Protein AF-A0A8H6X6T4-F1 (afdb_monomer)

Solvent-accessible surface area (backbone atoms only — not comparable to full-atom values): 20288 Å² total; per-residue (Å²): 127,84,78,52,72,68,55,52,51,52,53,53,50,51,52,53,55,35,43,75,74,72,55,65,80,82,65,86,74,56,73,63,61,59,53,53,57,50,54,60,69,74,41,84,70,70,79,71,62,51,79,76,80,54,87,68,77,80,70,78,67,43,63,67,49,75,65,43,48,74,73,40,56,38,28,39,51,101,89,43,68,48,50,25,43,29,81,38,60,49,75,60,64,50,45,76,69,71,47,8,91,41,84,83,32,22,22,36,38,40,34,36,50,51,62,92,69,73,73,65,67,71,79,44,39,48,50,28,68,39,72,71,79,52,67,49,75,78,38,62,50,37,66,78,38,48,27,83,85,71,44,68,33,52,15,41,35,42,37,32,36,35,66,26,45,16,35,26,69,58,38,54,89,73,78,72,78,80,77,79,86,77,57,76,70,55,55,54,52,51,49,25,49,50,51,31,51,52,52,50,51,48,43,72,75,48,64,54,86,50,97,78,64,87,55,56,64,41,80,45,66,49,100,84,70,48,50,29,40,30,30,68,75,49,48,98,85,45,79,89,46,61,70,46,68,89,47,88,74,40,46,59,72,54,48,45,18,63,67,70,65,35,61,68,53,39,49,54,53,37,50,54,33,30,76,74,70,36,61,37,70,37,74,39,77,58,65,44,28,60,79,47,92,63,58,55,38,94,57,57,27,61,55,96,88,37,84,41,60,25,47,41,43,66,59,87,73,82,25,69,16,34,39,41,37,39,40,41,77,51,31,84,49,24,41,48,35,41,37,38,21,27,15,31,65,58,78,74,68,78,76,87,120

Organism: NCBI:txid230812

Mean predicted aligned error: 10.62 Å

Foldseek 3Di:
DDDDPVRVVVVVVVQVVCVVVVNHCPPPPDVVVVVVVVVCVPDPNPPPAPPPPDQDDWDDWAFDDPVCVVVVVQPQDPVAGAGTETEEEEPHQDADDDFAPAFNHKYKYKYFYDPVDDDASVVRYQQQWAPWPDKDFQGFRGNRWAFPVRHTFTWIKIKTFRQFKWFFPLADPDDDPDDDDDDPVVVLVQVQAVVLVVVLVCCVVCVCVDPPDPFAWAWDADPVRFIKIWGPPDDPPDPVTDIGRPCPSHPSQCSNCSSVVVLVSVCVSQVVQVVVQDAQDHRDPDMGHPPPPDQWAPGWHQDPNDTDTTGTHTDPDTQRKMKMKIGGPDCVRTSIIMIMIYRDRDPPPPPPD

Nearest PDB structures (foldseek):
  6j8y-assembly1_A  TM=2.110E-01  e=1.200E+00  Homo sapiens
  8gnn-assembly1_A  TM=2.139E-01  e=1.601E+00  Homo sapiens
  7tpt-assembly1_D  TM=1.699E-01  e=9.021E+00  Bos taurus
  7asa-assembly1_0  TM=1.239E-01  e=9.556E+00  Bacillus subtilis subsp. subtilis str. 168

Structure (mmCIF, N/CA/C/O backbone):
data_AF-A0A8H6X6T4-F1
#
_entry.id   AF-A0A8H6X6T4-F1
#
loop_
_atom_site.group_PDB
_atom_site.id
_atom_site.type_symbol
_atom_site.label_atom_id
_atom_site.label_alt_id
_atom_site.label_comp_id
_atom_site.label_asym_id
_atom_site.label_entity_id
_atom_site.label_seq_id
_atom_site.pdbx_PDB_ins_code
_atom_site.Cartn_x
_atom_site.Cartn_y
_atom_site.Cartn_z
_atom_site.occupancy
_atom_site.B_iso_or_equiv
_atom_site.auth_seq_id
_atom_site.auth_comp_id
_atom_site.auth_asym_id
_atom_site.auth_atom_id
_atom_site.pdbx_PDB_model_num
ATOM 1 N N . MET A 1 1 ? -19.800 -15.729 -29.602 1.00 61.25 1 MET A N 1
ATOM 2 C CA . MET A 1 1 ? -20.152 -17.180 -29.751 1.00 61.25 1 MET A CA 1
ATOM 3 C C . MET A 1 1 ? -21.512 -17.466 -29.098 1.00 61.25 1 MET A C 1
ATOM 5 O O . MET A 1 1 ? -21.823 -16.762 -28.146 1.00 61.25 1 MET A O 1
ATOM 9 N N . PRO A 1 2 ? -22.338 -18.441 -29.544 1.00 85.25 2 PRO A N 1
ATOM 10 C CA . PRO A 1 2 ? -23.573 -18.788 -28.825 1.00 85.25 2 PRO A CA 1
ATOM 11 C C . PRO A 1 2 ? -23.255 -19.387 -27.444 1.00 85.25 2 PRO A C 1
ATOM 13 O O . PRO A 1 2 ? -22.285 -20.135 -27.309 1.00 85.25 2 PRO A O 1
ATOM 16 N N . LEU A 1 3 ? -24.055 -19.045 -26.426 1.00 86.38 3 LEU A N 1
ATOM 17 C CA . LEU A 1 3 ? -23.935 -19.633 -25.086 1.00 86.38 3 LEU A CA 1
ATOM 18 C C . LEU A 1 3 ? -24.136 -21.149 -25.163 1.00 86.38 3 LEU A C 1
ATOM 20 O O . LEU A 1 3 ? -24.997 -21.628 -25.898 1.00 86.38 3 LEU A O 1
ATOM 24 N N . SER A 1 4 ? -23.367 -21.895 -24.372 1.00 91.75 4 SER A N 1
ATOM 25 C CA . SER A 1 4 ? -23.625 -23.324 -24.174 1.00 91.75 4 SER A CA 1
ATOM 26 C C . SER A 1 4 ? -24.918 -23.545 -23.382 1.00 91.75 4 SER A C 1
ATOM 28 O O . SER A 1 4 ? -25.327 -22.689 -22.592 1.00 91.75 4 SER A O 1
ATOM 30 N N . ASP A 1 5 ? -25.526 -24.724 -23.524 1.00 91.88 5 ASP A N 1
ATOM 31 C CA . ASP A 1 5 ? -26.761 -25.083 -22.810 1.00 91.88 5 ASP A CA 1
ATOM 32 C C . ASP A 1 5 ? -26.621 -24.946 -21.284 1.00 91.88 5 ASP A C 1
ATOM 34 O O . ASP A 1 5 ? -27.539 -24.493 -20.599 1.00 91.88 5 ASP A O 1
ATOM 38 N N . ALA A 1 6 ? -25.435 -25.255 -20.748 1.00 87.75 6 ALA A N 1
ATOM 39 C CA . ALA A 1 6 ? -25.130 -25.101 -19.328 1.00 87.75 6 ALA A CA 1
ATOM 40 C C . ALA A 1 6 ? -25.148 -23.628 -18.883 1.00 87.75 6 ALA A C 1
ATOM 42 O O . ALA A 1 6 ? -25.693 -23.302 -17.828 1.00 87.75 6 ALA A O 1
ATOM 43 N N . GLN A 1 7 ? -24.596 -22.726 -19.699 1.00 84.50 7 GLN A N 1
ATOM 44 C CA . GLN A 1 7 ? -24.596 -21.290 -19.413 1.00 84.50 7 GLN A CA 1
ATOM 45 C C . GLN A 1 7 ? -26.008 -20.706 -19.503 1.00 84.50 7 GLN A C 1
ATOM 47 O O . GLN A 1 7 ? -26.400 -19.919 -18.643 1.00 84.50 7 GLN A O 1
ATOM 52 N N . LEU A 1 8 ? -26.799 -21.129 -20.493 1.00 90.00 8 LEU A N 1
ATOM 53 C CA . LEU A 1 8 ? -28.185 -20.689 -20.631 1.00 90.00 8 LEU A CA 1
ATOM 54 C C . LEU A 1 8 ? -29.041 -21.146 -19.439 1.00 90.00 8 LEU A C 1
ATOM 56 O O . LEU A 1 8 ? -29.800 -20.351 -18.882 1.00 90.00 8 LEU A O 1
ATOM 60 N N . SER A 1 9 ? -28.867 -22.394 -18.996 1.00 90.88 9 SER A N 1
ATOM 61 C CA . SER A 1 9 ? -29.563 -22.925 -17.821 1.00 90.88 9 SER A CA 1
ATOM 62 C C . SER A 1 9 ? -29.194 -22.172 -16.537 1.00 90.88 9 SER A C 1
ATOM 64 O O . SER A 1 9 ? -30.075 -21.889 -15.726 1.00 90.88 9 SER A O 1
ATOM 66 N N . ALA A 1 10 ? -27.921 -21.801 -16.358 1.00 87.06 10 ALA A N 1
ATOM 67 C CA . ALA A 1 10 ? -27.473 -21.029 -15.198 1.00 87.06 10 ALA A CA 1
ATOM 68 C C . ALA A 1 10 ? -28.078 -19.614 -15.168 1.00 87.06 10 ALA A C 1
ATOM 70 O O . ALA A 1 10 ? -28.513 -19.145 -14.116 1.00 87.06 10 ALA A O 1
ATOM 71 N N . VAL A 1 11 ? -28.166 -18.949 -16.325 1.00 85.88 11 VAL A N 1
ATOM 72 C CA . VAL A 1 11 ? -28.783 -17.617 -16.442 1.00 85.88 11 VAL A CA 1
ATOM 73 C C . VAL A 1 11 ? -30.278 -17.664 -16.119 1.00 85.88 11 VAL A C 1
ATOM 75 O O . VAL A 1 11 ? -30.787 -16.785 -15.421 1.00 85.88 11 VAL A O 1
ATOM 78 N N . LEU A 1 12 ? -30.991 -18.687 -16.595 1.00 90.06 12 LEU A N 1
ATOM 79 C CA . LEU A 1 12 ? -32.415 -18.862 -16.295 1.00 90.06 12 LEU A CA 1
ATOM 80 C C . LEU A 1 12 ? -32.657 -19.135 -14.806 1.00 90.06 12 LEU A C 1
ATOM 82 O O . LEU A 1 12 ? -33.580 -18.564 -14.223 1.00 90.06 12 LEU A O 1
ATOM 86 N N . GLU A 1 13 ? -31.804 -19.940 -14.173 1.00 93.31 13 GLU A N 1
ATOM 87 C CA . GLU A 1 13 ? -31.907 -20.224 -12.741 1.00 93.31 13 GLU A CA 1
ATOM 88 C C . GLU A 1 13 ? -31.617 -18.982 -11.887 1.00 93.31 13 GLU A C 1
ATOM 90 O O . GLU A 1 13 ? -32.362 -18.685 -10.953 1.00 93.31 13 GLU A O 1
ATOM 95 N N . ALA A 1 14 ? -30.611 -18.183 -12.254 1.00 88.50 14 ALA A N 1
ATOM 96 C CA . ALA A 1 14 ? -30.336 -16.910 -11.592 1.00 88.50 14 ALA A CA 1
ATOM 97 C C . ALA A 1 14 ? -31.532 -15.943 -11.690 1.00 88.50 14 ALA A C 1
ATOM 99 O O . ALA A 1 14 ? -31.929 -15.349 -10.685 1.00 88.50 14 ALA A O 1
ATOM 100 N N . LYS A 1 15 ? -32.170 -15.839 -12.868 1.00 87.44 15 LYS A N 1
ATOM 101 C CA . LYS A 1 15 ? -33.401 -15.045 -13.047 1.00 87.44 15 LYS A CA 1
ATOM 102 C C . LYS A 1 15 ? -34.535 -15.534 -12.145 1.00 87.44 15 LYS A C 1
ATOM 104 O O . LYS A 1 15 ? -35.233 -14.718 -11.547 1.00 87.44 15 LYS A O 1
ATOM 109 N N . ARG A 1 16 ? -34.701 -16.854 -12.012 1.00 92.50 16 ARG A N 1
ATOM 110 C CA . ARG A 1 16 ? -35.713 -17.465 -11.139 1.00 92.50 16 ARG A CA 1
ATOM 111 C C . ARG A 1 16 ? -35.473 -17.123 -9.666 1.00 92.50 16 ARG A C 1
ATOM 113 O O . ARG A 1 16 ? -36.416 -16.768 -8.964 1.00 92.50 16 ARG A O 1
ATOM 120 N N . ILE A 1 17 ? -34.224 -17.198 -9.201 1.00 90.12 17 ILE A N 1
ATOM 121 C CA . ILE A 1 17 ? -33.849 -16.859 -7.819 1.00 90.12 17 ILE A CA 1
ATOM 122 C C . ILE A 1 17 ? -34.133 -15.381 -7.527 1.00 90.12 17 ILE A C 1
ATOM 124 O O . ILE A 1 17 ? -34.731 -15.071 -6.498 1.00 90.12 17 ILE A O 1
ATOM 128 N N . LEU A 1 18 ? -33.771 -14.482 -8.447 1.00 85.19 18 LEU A N 1
ATOM 129 C CA . LEU A 1 18 ? -34.009 -13.042 -8.305 1.00 85.19 18 LEU A CA 1
ATOM 130 C C . LEU A 1 18 ? -35.505 -12.696 -8.281 1.00 85.19 18 LEU A C 1
ATOM 132 O O . LEU A 1 18 ? -35.945 -11.912 -7.440 1.00 85.19 18 LEU A O 1
ATOM 136 N N . ALA A 1 19 ? -36.308 -13.343 -9.127 1.00 85.38 19 ALA A N 1
ATOM 137 C CA . ALA A 1 19 ? -37.759 -13.181 -9.103 1.00 85.38 19 ALA A CA 1
ATOM 138 C C . ALA A 1 19 ? -38.366 -13.610 -7.754 1.00 85.38 19 ALA A C 1
ATOM 140 O O . ALA A 1 19 ? -39.226 -12.918 -7.212 1.00 85.38 19 ALA A O 1
ATOM 141 N N . ASN A 1 20 ? -37.874 -14.705 -7.167 1.00 85.75 20 ASN A N 1
ATOM 142 C CA . ASN A 1 20 ? -38.370 -15.215 -5.885 1.00 85.75 20 ASN A CA 1
ATOM 143 C C . ASN A 1 20 ? -38.069 -14.294 -4.692 1.00 85.75 20 ASN A C 1
ATOM 145 O O . ASN A 1 20 ? -38.773 -14.363 -3.687 1.00 85.75 20 ASN A O 1
ATOM 149 N N . VAL A 1 21 ? -37.053 -13.430 -4.786 1.00 88.50 21 VAL A N 1
ATOM 150 C CA . VAL A 1 21 ? -36.732 -12.432 -3.747 1.00 88.50 21 VAL A CA 1
ATOM 151 C C . VAL A 1 21 ? -37.361 -11.060 -4.022 1.00 88.50 21 VAL A C 1
ATOM 153 O O . VAL A 1 21 ? -37.008 -10.078 -3.375 1.00 88.50 21 VAL A O 1
ATOM 156 N N . GLY A 1 22 ? -38.301 -10.978 -4.971 1.00 83.12 22 GLY A N 1
ATOM 157 C CA . GLY A 1 22 ? -39.003 -9.737 -5.314 1.00 83.12 22 GLY A CA 1
ATOM 158 C C . GLY A 1 22 ? -38.169 -8.749 -6.133 1.00 83.12 22 GLY A C 1
ATOM 159 O O . GLY A 1 22 ? -38.542 -7.586 -6.253 1.00 83.12 22 GLY A O 1
ATOM 160 N N . LEU A 1 23 ? -37.051 -9.200 -6.710 1.00 72.56 23 LEU A N 1
ATOM 161 C CA . LEU A 1 23 ? -36.205 -8.421 -7.615 1.00 72.56 23 LEU A CA 1
ATOM 162 C C . LEU A 1 23 ? -36.558 -8.766 -9.067 1.00 72.56 23 LEU A C 1
ATOM 164 O O . LEU A 1 23 ? -35.737 -9.292 -9.818 1.00 72.56 23 LEU A O 1
ATOM 168 N N . THR A 1 24 ? -37.803 -8.517 -9.475 1.00 71.25 24 THR A N 1
ATOM 169 C CA . THR A 1 24 ? -38.196 -8.650 -10.881 1.00 71.25 24 THR A CA 1
ATOM 170 C C . THR A 1 24 ? -37.784 -7.394 -11.644 1.00 71.25 24 THR A C 1
ATOM 172 O O . THR A 1 24 ? -38.327 -6.311 -11.438 1.00 71.25 24 THR A O 1
ATOM 175 N N . THR A 1 25 ? -36.817 -7.527 -12.553 1.00 58.34 25 THR A N 1
ATOM 176 C CA . THR A 1 25 ? -36.480 -6.490 -13.536 1.00 58.34 25 THR A CA 1
ATOM 177 C C . THR A 1 25 ? -37.576 -6.440 -14.605 1.00 58.34 25 THR A C 1
ATOM 179 O O . THR A 1 25 ? -37.417 -6.999 -15.685 1.00 58.34 25 THR A O 1
ATOM 182 N N . GLU A 1 26 ? -38.708 -5.801 -14.308 1.00 56.50 26 GLU A N 1
ATOM 183 C CA . GLU A 1 26 ? -39.711 -5.431 -15.327 1.00 56.50 26 GLU A CA 1
ATOM 184 C C . GLU A 1 26 ? -39.315 -4.170 -16.114 1.00 56.50 26 GLU A C 1
ATOM 186 O O . GLU A 1 26 ? -40.098 -3.611 -16.880 1.00 56.50 26 GLU A O 1
ATOM 191 N N . THR A 1 27 ? -38.078 -3.701 -15.969 1.00 54.25 27 THR A N 1
ATOM 192 C CA . THR A 1 27 ? -37.539 -2.712 -16.894 1.00 54.25 27 THR A CA 1
ATOM 193 C C . THR A 1 27 ? -37.378 -3.385 -18.251 1.00 54.25 27 THR A C 1
ATOM 195 O O . THR A 1 27 ? -36.589 -4.319 -18.374 1.00 54.25 27 THR A O 1
ATOM 198 N N . ASN A 1 28 ? -38.134 -2.921 -19.249 1.00 52.72 28 ASN A N 1
ATOM 199 C CA . ASN A 1 28 ? -37.850 -3.107 -20.673 1.00 52.72 28 ASN A CA 1
ATOM 200 C C . ASN A 1 28 ? -36.392 -2.691 -20.918 1.00 52.72 28 ASN A C 1
ATOM 202 O O . ASN A 1 28 ? -36.105 -1.519 -21.155 1.00 52.72 28 ASN A O 1
ATOM 206 N N . VAL A 1 29 ? -35.466 -3.633 -20.757 1.00 52.91 29 VAL A N 1
ATOM 207 C CA . VAL A 1 29 ? -34.070 -3.441 -21.120 1.00 52.91 29 VAL A CA 1
ATOM 208 C C . VAL A 1 29 ? -34.061 -3.510 -22.637 1.00 52.91 29 VAL A C 1
ATOM 210 O O . VAL A 1 29 ? -34.296 -4.570 -23.215 1.00 52.91 29 VAL A O 1
ATOM 213 N N . ASP A 1 30 ? -33.918 -2.344 -23.259 1.00 57.75 30 ASP A N 1
ATOM 214 C CA . ASP A 1 30 ? -33.842 -2.188 -24.705 1.00 57.75 30 ASP A CA 1
ATOM 215 C C . ASP A 1 30 ? -32.722 -3.106 -25.230 1.00 57.75 30 ASP A C 1
ATOM 217 O O . ASP A 1 30 ? -31.646 -3.185 -24.631 1.00 57.75 30 ASP A O 1
ATOM 221 N N . ASP A 1 31 ? -32.957 -3.813 -26.339 1.00 56.28 31 ASP A N 1
ATOM 222 C CA . ASP A 1 31 ? -32.077 -4.864 -26.900 1.00 56.28 31 ASP A CA 1
ATOM 223 C C . ASP A 1 31 ? -30.620 -4.390 -27.142 1.00 56.28 31 ASP A C 1
ATOM 225 O O . ASP A 1 31 ? -29.699 -5.183 -27.360 1.00 56.28 31 ASP A O 1
ATOM 229 N N . ARG A 1 32 ? -30.390 -3.072 -27.085 1.00 57.41 32 ARG A N 1
ATOM 230 C CA . ARG A 1 32 ? -29.076 -2.424 -27.169 1.00 57.41 32 ARG A CA 1
ATOM 231 C C . ARG A 1 32 ? -28.161 -2.754 -25.991 1.00 57.41 32 ARG A C 1
ATOM 233 O O . ARG A 1 32 ? -26.977 -2.987 -26.228 1.00 57.41 32 ARG A O 1
ATOM 240 N N . ASP A 1 33 ? -28.683 -2.852 -24.770 1.00 58.19 33 ASP A N 1
ATOM 241 C CA . ASP A 1 33 ? -27.852 -3.110 -23.583 1.00 58.19 33 ASP A CA 1
ATOM 242 C C . ASP A 1 33 ? -27.299 -4.547 -23.599 1.00 58.19 33 ASP A C 1
ATOM 244 O O . ASP A 1 33 ? -26.164 -4.808 -23.195 1.00 58.19 33 ASP A O 1
ATOM 248 N N . PHE A 1 34 ? -28.057 -5.490 -24.172 1.00 56.06 34 PHE A N 1
ATOM 249 C CA . PHE A 1 34 ? -27.601 -6.868 -24.373 1.00 56.06 34 PHE A CA 1
ATOM 250 C C . PHE A 1 34 ? -26.503 -6.973 -25.445 1.00 56.06 34 PHE A C 1
ATOM 252 O O . PHE A 1 34 ? -25.567 -7.770 -25.305 1.00 56.06 34 PHE A O 1
ATOM 259 N N . GLN A 1 35 ? -26.563 -6.150 -26.499 1.00 53.28 35 GLN A N 1
ATOM 260 C CA . GLN A 1 35 ? -25.496 -6.079 -27.506 1.00 53.28 35 GLN A CA 1
ATOM 261 C C . GLN A 1 35 ? -24.204 -5.468 -26.947 1.00 53.28 35 GLN A C 1
ATOM 263 O O . GLN A 1 35 ? -23.115 -5.870 -27.362 1.00 53.28 35 GLN A O 1
ATOM 268 N N . GLU A 1 36 ? -24.297 -4.549 -25.986 1.00 53.75 36 GLU A N 1
ATOM 269 C CA . GLU A 1 36 ? -23.134 -3.947 -25.331 1.00 53.75 36 GLU A CA 1
ATOM 270 C C . GLU A 1 36 ? -22.428 -4.945 -24.398 1.00 53.75 36 GLU A C 1
ATOM 272 O O . GLU A 1 36 ? -21.209 -5.103 -24.477 1.00 53.75 36 GLU A O 1
ATOM 277 N N . ILE A 1 37 ? -23.188 -5.747 -23.644 1.00 52.78 37 ILE A N 1
ATOM 278 C CA . ILE A 1 37 ? -22.655 -6.865 -22.842 1.00 52.78 37 ILE A CA 1
ATOM 279 C C . ILE A 1 37 ? -22.002 -7.935 -23.733 1.00 52.78 37 ILE A C 1
ATOM 281 O O . ILE A 1 37 ? -20.938 -8.463 -23.409 1.00 52.78 37 ILE A O 1
ATOM 285 N N . THR A 1 38 ? -22.590 -8.231 -24.895 1.00 48.06 38 THR A N 1
ATOM 286 C CA . THR A 1 38 ? -22.037 -9.232 -25.826 1.00 48.06 38 THR A CA 1
ATOM 287 C C . THR A 1 38 ? -20.745 -8.740 -26.496 1.00 48.06 38 THR A C 1
ATOM 289 O O . THR A 1 38 ? -19.811 -9.520 -26.685 1.00 48.06 38 THR A O 1
ATOM 292 N N . ARG A 1 39 ? -20.624 -7.432 -26.777 1.00 51.56 39 ARG A N 1
ATOM 293 C CA . ARG A 1 39 ? -19.374 -6.817 -27.270 1.00 51.56 39 ARG A CA 1
ATOM 294 C C . ARG A 1 39 ? -18.233 -6.862 -26.252 1.00 51.56 39 ARG A C 1
ATOM 296 O O . ARG A 1 39 ? -17.080 -6.957 -26.661 1.00 51.56 39 ARG A O 1
ATOM 303 N N . VAL A 1 40 ? -18.542 -6.824 -24.957 1.00 50.78 40 VAL A N 1
ATOM 304 C CA . VAL A 1 40 ? -17.551 -6.966 -23.874 1.00 50.78 40 VAL A CA 1
ATOM 305 C C . VAL A 1 40 ? -17.017 -8.403 -23.772 1.00 50.78 40 VAL A C 1
ATOM 307 O O . VAL A 1 40 ? -15.878 -8.595 -23.355 1.00 50.78 40 VAL A O 1
ATOM 310 N N . LEU A 1 41 ? -17.799 -9.406 -24.186 1.00 47.62 41 LEU A N 1
ATOM 311 C CA . LEU A 1 41 ? -17.441 -10.826 -24.071 1.00 47.62 41 LEU A CA 1
ATOM 312 C C . LEU A 1 41 ? -16.686 -11.398 -25.288 1.00 47.62 41 LEU A C 1
ATOM 314 O O . LEU A 1 41 ? -15.892 -12.317 -25.110 1.00 47.62 41 LEU A O 1
ATOM 318 N N . ASP A 1 42 ? -16.902 -10.873 -26.501 1.00 41.31 42 ASP A N 1
ATOM 319 C CA . ASP A 1 42 ? -16.285 -11.394 -27.743 1.00 41.31 42 ASP A CA 1
ATOM 320 C C . ASP A 1 42 ? -15.025 -10.606 -28.203 1.00 41.31 42 ASP A C 1
ATOM 322 O O . ASP A 1 42 ? -14.368 -10.994 -29.170 1.00 41.31 42 ASP A O 1
ATOM 326 N N . GLY A 1 43 ? -14.649 -9.514 -27.525 1.00 38.41 43 GLY A N 1
ATOM 327 C CA . GLY A 1 43 ? -13.415 -8.759 -27.787 1.00 38.41 43 GLY A CA 1
ATOM 328 C C . GLY A 1 43 ? -12.341 -9.048 -26.739 1.00 38.41 43 GLY A C 1
ATOM 329 O O . GLY A 1 43 ? -12.663 -9.171 -25.562 1.00 38.41 43 GLY A O 1
ATOM 330 N N . ALA A 1 44 ? -11.065 -9.134 -27.145 1.00 43.19 44 ALA A N 1
ATOM 331 C CA . ALA A 1 44 ? -9.930 -9.148 -26.218 1.00 43.19 44 ALA A CA 1
ATOM 332 C C . ALA A 1 44 ? -10.151 -8.058 -25.165 1.00 43.19 44 ALA A C 1
ATOM 334 O O . ALA A 1 44 ? -10.177 -6.886 -25.541 1.00 43.19 44 ALA A O 1
ATOM 335 N N . LEU A 1 45 ? -10.396 -8.470 -23.910 1.00 38.75 45 LEU A N 1
ATOM 336 C CA . LEU A 1 45 ? -10.803 -7.596 -22.810 1.00 38.75 45 LEU A CA 1
ATOM 337 C C . LEU A 1 45 ? -10.003 -6.294 -22.904 1.00 38.75 45 LEU A C 1
ATOM 339 O O . LEU A 1 45 ? -8.787 -6.331 -22.673 1.00 38.75 45 LEU A O 1
ATOM 343 N N . PRO A 1 46 ? -10.617 -5.158 -23.297 1.00 46.59 46 PRO A N 1
ATOM 344 C CA . PRO A 1 46 ? -9.927 -3.890 -23.190 1.00 46.59 46 PRO A CA 1
ATOM 345 C C . PRO A 1 46 ? -9.541 -3.795 -21.724 1.00 46.59 46 PRO A C 1
ATOM 347 O O . PRO A 1 46 ? -10.405 -3.965 -20.865 1.00 46.59 46 PRO A O 1
ATOM 350 N N . SER A 1 47 ? -8.242 -3.638 -21.455 1.00 50.53 47 SER A N 1
ATOM 351 C CA . SER A 1 47 ? -7.708 -3.490 -20.104 1.00 50.53 47 SER A CA 1
ATOM 352 C C . SER A 1 47 ? -8.645 -2.560 -19.346 1.00 50.53 47 SER A C 1
ATOM 354 O O . SER A 1 47 ? -8.710 -1.374 -19.692 1.00 50.53 47 SER A O 1
ATOM 356 N N . LEU A 1 48 ? -9.442 -3.112 -18.422 1.00 49.44 48 LEU A N 1
ATOM 357 C CA . LEU A 1 48 ? -10.432 -2.326 -17.700 1.00 49.44 48 LEU A CA 1
ATOM 358 C C . LEU A 1 48 ? -9.662 -1.155 -17.091 1.00 49.44 48 LEU A C 1
ATOM 360 O O . LEU A 1 48 ? -8.607 -1.386 -16.489 1.00 49.44 48 LEU A O 1
ATOM 364 N N . PRO A 1 49 ? -10.097 0.096 -17.318 1.00 51.88 49 PRO A N 1
ATOM 365 C CA . PRO A 1 49 ? -9.392 1.231 -16.760 1.00 51.88 49 PRO A CA 1
ATOM 366 C C . PRO A 1 49 ? -9.274 1.005 -15.253 1.00 51.88 49 PRO A C 1
ATOM 368 O O . PRO A 1 49 ? -10.265 0.692 -14.591 1.00 51.88 49 PRO A O 1
ATOM 371 N N . ALA A 1 50 ? -8.070 1.184 -14.705 1.00 54.56 50 ALA A N 1
ATOM 372 C CA . ALA A 1 50 ? -7.775 1.022 -13.276 1.00 54.56 50 ALA A CA 1
ATOM 373 C C . ALA A 1 50 ? -8.620 1.946 -12.359 1.00 54.56 50 ALA A C 1
ATOM 375 O O . ALA A 1 50 ? -8.493 1.916 -11.142 1.00 54.56 50 ALA A O 1
ATOM 376 N N . ALA A 1 51 ? -9.518 2.753 -12.932 1.00 51.84 51 ALA A N 1
ATOM 377 C CA . ALA A 1 51 ? -10.427 3.672 -12.265 1.00 51.84 51 ALA A CA 1
ATOM 378 C C . ALA A 1 51 ? -11.623 3.005 -11.550 1.00 51.84 51 ALA A C 1
ATOM 380 O O . ALA A 1 51 ? -12.435 3.717 -10.968 1.00 51.84 51 ALA A O 1
ATOM 381 N N . SER A 1 52 ? -11.756 1.673 -11.548 1.00 53.91 52 SER A N 1
ATOM 382 C CA . SER A 1 52 ? -12.911 0.983 -10.940 1.00 53.91 52 SER A CA 1
ATOM 383 C C . SER A 1 52 ? -12.890 0.913 -9.398 1.00 53.91 52 SER A C 1
ATOM 385 O O . SER A 1 52 ? -13.616 0.113 -8.815 1.00 53.91 52 SER A O 1
ATOM 387 N N . GLY A 1 53 ? -12.056 1.700 -8.711 1.00 62.94 53 GLY A N 1
ATOM 388 C CA . GLY A 1 53 ? -11.941 1.683 -7.244 1.00 62.94 53 GLY A CA 1
ATOM 389 C C . GLY A 1 53 ? -11.296 0.417 -6.662 1.00 62.94 53 GLY A C 1
ATOM 390 O O . GLY A 1 53 ? -11.038 0.364 -5.462 1.00 62.94 53 GLY A O 1
ATOM 391 N N . TYR A 1 54 ? -10.993 -0.578 -7.498 1.00 71.81 54 TYR A N 1
ATOM 392 C CA . TYR A 1 54 ? -10.246 -1.762 -7.103 1.00 71.81 54 TYR A CA 1
ATOM 393 C C . TYR A 1 54 ? -8.742 -1.472 -7.078 1.00 71.81 54 TYR A C 1
ATOM 395 O O . TYR A 1 54 ? -8.233 -0.786 -7.970 1.00 71.81 54 TYR A O 1
ATOM 403 N N . PRO A 1 55 ? -8.009 -2.012 -6.090 1.00 81.69 55 PRO A N 1
ATOM 404 C CA . PRO A 1 55 ? -6.557 -1.940 -6.079 1.00 81.69 55 PRO A CA 1
ATOM 405 C C . PRO A 1 55 ? -5.986 -2.651 -7.314 1.00 81.69 55 PRO A C 1
ATOM 407 O O . PRO A 1 55 ? -6.317 -3.801 -7.600 1.00 81.69 55 PRO A O 1
ATOM 410 N N . TYR A 1 56 ? -5.128 -1.955 -8.061 1.00 89.56 56 TYR A N 1
ATOM 411 C CA . TYR A 1 56 ? -4.394 -2.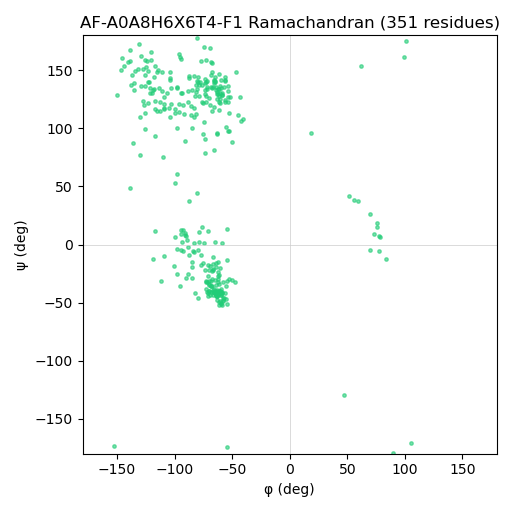540 -9.179 1.00 89.56 56 TYR A CA 1
ATOM 412 C C . TYR A 1 56 ? -3.258 -3.419 -8.647 1.00 89.56 56 TYR A C 1
ATOM 414 O O . TYR A 1 56 ? -2.367 -2.934 -7.950 1.00 89.56 56 TYR A O 1
ATOM 422 N N . PHE A 1 57 ? -3.266 -4.701 -9.014 1.00 88.25 57 PHE A N 1
ATOM 423 C CA . PHE A 1 57 ? -2.179 -5.628 -8.713 1.00 88.25 57 PHE A CA 1
ATOM 424 C C . PHE A 1 57 ? -1.286 -5.783 -9.949 1.00 88.25 57 PHE A C 1
ATOM 426 O O . PHE A 1 57 ? -1.747 -6.310 -10.966 1.00 88.25 57 PHE A O 1
ATOM 433 N N . PRO A 1 58 ? -0.026 -5.312 -9.913 1.00 91.56 58 PRO A N 1
ATOM 434 C CA . PRO A 1 58 ? 0.871 -5.461 -11.048 1.00 91.56 58 PRO A CA 1
ATOM 435 C C . PRO A 1 58 ? 1.178 -6.947 -11.304 1.00 91.56 58 PRO A C 1
ATOM 437 O O . PRO A 1 58 ? 1.378 -7.696 -10.344 1.00 91.56 58 PRO A O 1
ATOM 440 N N . PRO A 1 59 ? 1.242 -7.390 -12.573 1.00 92.81 59 PRO A N 1
ATOM 441 C CA . PRO A 1 59 ? 1.682 -8.743 -12.882 1.00 92.81 59 PRO A CA 1
ATOM 442 C C . PRO A 1 59 ? 3.167 -8.912 -12.538 1.00 92.81 59 PRO A C 1
ATOM 444 O O . PRO A 1 59 ? 3.925 -7.940 -12.526 1.00 92.81 59 PRO A O 1
ATOM 447 N N . ALA A 1 60 ? 3.583 -10.155 -12.289 1.00 94.31 60 ALA A N 1
ATOM 448 C CA . ALA A 1 60 ? 4.991 -10.485 -12.080 1.00 94.31 60 ALA A CA 1
ATOM 449 C C . ALA A 1 60 ? 5.830 -10.156 -13.326 1.00 94.31 60 ALA A C 1
ATOM 451 O O . ALA A 1 60 ? 5.354 -10.298 -14.459 1.00 94.31 60 ALA A O 1
ATOM 452 N N . ALA A 1 61 ? 7.086 -9.754 -13.126 1.00 96.56 61 ALA A N 1
ATOM 453 C CA . ALA A 1 61 ? 7.979 -9.447 -14.233 1.00 96.56 61 ALA A CA 1
ATOM 454 C C . ALA A 1 61 ? 8.258 -10.664 -15.121 1.00 96.56 61 ALA A C 1
ATOM 456 O O . ALA A 1 61 ? 8.659 -11.740 -14.670 1.00 96.56 61 ALA A O 1
ATOM 457 N N . ARG A 1 62 ? 8.085 -10.473 -16.430 1.00 97.19 62 ARG A N 1
ATOM 458 C CA . ARG A 1 62 ? 8.391 -11.476 -17.445 1.00 97.19 62 ARG A CA 1
ATOM 459 C C . ARG A 1 62 ? 9.846 -11.342 -17.869 1.00 97.19 62 ARG A C 1
ATOM 461 O O . ARG A 1 62 ? 10.250 -10.294 -18.362 1.00 97.19 62 ARG A O 1
ATOM 468 N N . VAL A 1 63 ? 10.620 -12.413 -17.736 1.00 98.06 63 VAL A N 1
ATOM 469 C CA . VAL A 1 63 ? 12.004 -12.464 -18.232 1.00 98.06 63 VAL A CA 1
ATOM 470 C C . VAL A 1 63 ? 12.019 -12.367 -19.764 1.00 98.06 63 VAL A C 1
ATOM 472 O O . VAL A 1 63 ? 11.155 -12.942 -20.436 1.00 98.06 63 VAL A O 1
ATOM 475 N N . PHE A 1 64 ? 12.991 -11.642 -20.320 1.00 97.56 64 PHE A N 1
ATOM 476 C CA . PHE A 1 64 ? 13.196 -11.610 -21.770 1.00 97.56 64 PHE A CA 1
ATOM 477 C C . PHE A 1 64 ? 13.594 -12.997 -22.291 1.00 97.56 64 PHE A C 1
ATOM 479 O O . PHE A 1 64 ? 14.432 -13.693 -21.719 1.00 97.56 64 PHE A O 1
ATOM 486 N N . THR A 1 65 ? 12.986 -13.410 -23.396 1.00 97.75 65 THR A N 1
ATOM 487 C CA . THR A 1 65 ? 13.317 -14.657 -24.086 1.00 97.75 65 THR A CA 1
ATOM 488 C C . THR A 1 65 ? 14.662 -14.541 -24.807 1.00 97.75 65 THR A C 1
ATOM 490 O O . THR A 1 65 ? 15.116 -13.450 -25.150 1.00 97.75 65 THR A O 1
ATOM 493 N N . ALA A 1 66 ? 15.293 -15.679 -25.107 1.00 97.88 66 ALA A N 1
ATOM 494 C CA . ALA A 1 66 ? 16.555 -15.700 -25.850 1.00 97.88 66 ALA A CA 1
ATOM 495 C C . ALA A 1 66 ? 16.449 -15.025 -27.232 1.00 97.88 66 ALA A C 1
ATOM 497 O O . ALA A 1 66 ? 17.412 -14.424 -27.705 1.00 97.88 66 ALA A O 1
ATOM 498 N N . GLU A 1 67 ? 15.282 -15.107 -27.877 1.00 97.69 67 GLU A N 1
ATOM 499 C CA . GLU A 1 67 ? 15.038 -14.441 -29.154 1.00 97.69 67 GLU A CA 1
ATOM 500 C C . GLU A 1 67 ? 14.937 -12.919 -28.996 1.00 97.69 67 GLU A C 1
ATOM 502 O O . GLU A 1 67 ? 15.568 -12.192 -29.763 1.00 97.69 67 GLU A O 1
ATOM 507 N N . GLU A 1 68 ? 14.222 -12.434 -27.978 1.00 96.94 68 GLU A N 1
ATOM 508 C CA . GLU A 1 68 ? 14.150 -11.003 -27.666 1.00 96.94 68 GLU A CA 1
ATOM 509 C C . GLU A 1 68 ? 15.542 -10.426 -27.359 1.00 96.94 68 GLU A C 1
ATOM 511 O O . GLU A 1 68 ? 15.898 -9.380 -27.899 1.00 96.94 68 GLU A O 1
ATOM 516 N N . ILE A 1 69 ? 16.358 -11.143 -26.576 1.00 97.06 69 ILE A N 1
ATOM 517 C CA . ILE A 1 69 ? 17.749 -10.761 -26.273 1.00 97.06 69 ILE A CA 1
ATOM 518 C C . ILE A 1 69 ? 18.601 -10.735 -27.550 1.00 97.06 69 ILE A C 1
ATOM 520 O O . ILE A 1 69 ? 19.371 -9.805 -27.774 1.00 97.06 69 ILE A O 1
ATOM 524 N N . ARG A 1 70 ? 18.447 -11.719 -28.446 1.00 96.75 70 ARG A N 1
ATOM 525 C CA . ARG A 1 70 ? 19.176 -11.755 -29.728 1.00 96.75 70 ARG A CA 1
ATOM 526 C C . ARG A 1 70 ? 18.856 -10.548 -30.616 1.00 96.75 70 ARG A C 1
ATOM 528 O O . ARG A 1 70 ? 19.738 -10.082 -31.334 1.00 96.75 70 ARG A O 1
ATOM 535 N N . TYR A 1 71 ? 17.622 -10.048 -30.573 1.00 95.88 71 TYR A N 1
ATOM 536 C CA . TYR A 1 71 ? 17.222 -8.819 -31.268 1.00 95.88 71 TYR A CA 1
ATOM 537 C C . TYR A 1 71 ? 17.561 -7.537 -30.492 1.00 95.88 71 TYR A C 1
ATOM 539 O O . TYR A 1 71 ? 17.265 -6.442 -30.969 1.00 95.88 71 TYR A O 1
ATOM 547 N N . GLY A 1 72 ? 18.189 -7.655 -29.320 1.00 95.44 72 GLY A N 1
ATOM 548 C CA . GLY A 1 72 ? 18.562 -6.530 -28.471 1.00 95.44 72 GLY A CA 1
ATOM 549 C C . GLY A 1 72 ? 17.368 -5.829 -27.829 1.00 95.44 72 GLY A C 1
ATOM 550 O O . GLY A 1 72 ? 17.459 -4.640 -27.536 1.00 95.44 72 GLY A O 1
ATOM 551 N N . LEU A 1 73 ? 16.243 -6.528 -27.624 1.00 95.69 73 LEU A N 1
ATOM 552 C CA . LEU A 1 73 ? 15.047 -5.937 -27.014 1.00 95.69 73 LEU A CA 1
ATOM 553 C C . LEU A 1 73 ? 15.211 -5.637 -25.516 1.00 95.69 73 LEU A C 1
ATOM 555 O O . LEU A 1 73 ? 14.460 -4.839 -24.956 1.00 95.69 73 LEU A O 1
ATOM 559 N N . ASP A 1 74 ? 16.212 -6.250 -24.893 1.00 96.75 74 ASP A N 1
ATOM 560 C CA . ASP A 1 74 ? 16.660 -6.040 -23.521 1.00 96.75 74 ASP A CA 1
ATOM 561 C C . ASP A 1 74 ? 17.714 -4.920 -23.394 1.00 96.75 74 ASP A C 1
ATOM 563 O O . ASP A 1 74 ? 18.158 -4.595 -22.291 1.00 96.75 74 ASP A O 1
ATOM 567 N N . CYS A 1 75 ? 18.134 -4.313 -24.508 1.00 95.12 75 CYS A N 1
ATOM 568 C CA . CYS A 1 75 ? 19.179 -3.296 -24.537 1.00 95.12 75 CYS A CA 1
ATOM 569 C C . CYS A 1 75 ? 18.577 -1.887 -24.422 1.00 95.12 75 CYS A C 1
ATOM 571 O O . CYS A 1 75 ? 17.845 -1.430 -25.299 1.00 95.12 75 CYS A O 1
ATOM 573 N N . ILE A 1 76 ? 18.949 -1.136 -23.382 1.00 93.19 76 ILE A N 1
ATOM 574 C CA . ILE A 1 76 ? 18.604 0.295 -23.267 1.00 93.19 76 ILE A CA 1
ATOM 575 C C . ILE A 1 76 ? 19.590 1.138 -24.080 1.00 93.19 76 ILE A C 1
ATOM 577 O O . ILE A 1 76 ? 19.225 2.103 -24.746 1.00 93.19 76 ILE A O 1
ATOM 581 N N . ASN A 1 77 ? 20.872 0.792 -24.001 1.00 91.38 77 ASN A N 1
ATOM 582 C CA . ASN A 1 77 ? 21.946 1.408 -24.769 1.00 91.38 77 ASN A CA 1
ATOM 583 C C . ASN A 1 77 ? 23.082 0.384 -24.944 1.00 91.38 77 ASN A C 1
ATOM 585 O O . ASN A 1 77 ? 22.950 -0.770 -24.548 1.00 91.38 77 ASN A O 1
ATOM 589 N N . ARG A 1 78 ? 24.224 0.800 -25.505 1.00 90.69 78 ARG A N 1
ATOM 590 C CA . ARG A 1 78 ? 25.364 -0.098 -25.784 1.00 90.69 78 ARG A CA 1
ATOM 591 C C . ARG A 1 78 ? 25.971 -0.780 -24.547 1.00 90.69 78 ARG A C 1
ATOM 593 O O . ARG A 1 78 ? 26.706 -1.750 -24.700 1.00 90.69 78 ARG A O 1
ATOM 600 N N . GLN A 1 79 ? 25.737 -0.245 -23.353 1.00 91.00 79 GLN A N 1
ATOM 601 C CA . GLN A 1 79 ? 26.354 -0.685 -22.098 1.00 91.00 79 GLN A CA 1
ATOM 602 C C . GLN A 1 79 ? 25.336 -1.184 -21.068 1.00 91.00 79 GLN A C 1
ATOM 604 O O . GLN A 1 79 ? 25.729 -1.793 -20.075 1.00 91.00 79 GLN A O 1
ATOM 609 N N . THR A 1 80 ? 24.045 -0.936 -21.286 1.00 92.25 80 THR A N 1
ATOM 610 C CA . THR A 1 80 ? 23.012 -1.156 -20.277 1.00 92.25 80 THR A CA 1
ATOM 611 C C . THR A 1 80 ? 21.934 -2.098 -20.794 1.00 92.25 80 THR A C 1
ATOM 613 O O . THR A 1 80 ? 21.243 -1.783 -21.764 1.00 92.25 80 THR A O 1
ATOM 616 N N . TYR A 1 81 ? 21.746 -3.198 -20.064 1.00 96.19 81 TYR A N 1
ATOM 617 C CA . TYR A 1 81 ? 20.799 -4.272 -20.359 1.00 96.19 81 TYR A CA 1
ATOM 618 C C . TYR A 1 81 ? 19.793 -4.438 -19.213 1.00 96.19 81 TYR A C 1
ATOM 620 O O . TYR A 1 81 ? 20.054 -4.027 -18.074 1.00 96.19 81 TYR A O 1
ATOM 628 N N . VAL A 1 82 ? 18.644 -5.036 -19.509 1.00 97.44 82 VAL A N 1
ATOM 629 C CA . VAL A 1 82 ? 17.580 -5.347 -18.546 1.00 97.44 82 VAL A CA 1
ATOM 630 C C . VAL A 1 82 ? 17.213 -6.824 -18.592 1.00 97.44 82 VAL A C 1
ATOM 632 O O . VAL A 1 82 ? 17.511 -7.513 -19.551 1.00 97.44 82 VAL A O 1
ATOM 635 N N . HIS A 1 83 ? 16.606 -7.337 -17.525 1.00 98.00 83 HIS A N 1
ATOM 636 C CA . HIS A 1 83 ? 16.431 -8.782 -17.352 1.00 98.00 83 HIS A CA 1
ATOM 637 C C . HIS A 1 83 ? 14.967 -9.208 -17.451 1.00 98.00 83 HIS A C 1
ATOM 639 O O . HIS A 1 83 ? 14.674 -10.309 -17.913 1.00 98.00 83 HIS A O 1
ATOM 645 N N . ALA A 1 84 ? 14.044 -8.336 -17.046 1.00 97.88 84 ALA A N 1
ATOM 646 C CA . ALA A 1 84 ? 12.616 -8.609 -17.096 1.00 97.88 84 ALA A CA 1
ATOM 647 C C . ALA A 1 84 ? 11.807 -7.346 -17.409 1.00 97.88 84 ALA A C 1
ATOM 649 O O . ALA A 1 84 ? 12.299 -6.227 -17.237 1.00 97.88 84 ALA A O 1
ATOM 650 N N . LEU A 1 85 ? 10.573 -7.543 -17.862 1.00 97.81 85 LEU A N 1
ATOM 651 C CA . LEU A 1 85 ? 9.627 -6.509 -18.262 1.00 97.81 85 LEU A CA 1
ATOM 652 C C . LEU A 1 85 ? 8.274 -6.726 -17.576 1.00 97.81 85 LEU A C 1
ATOM 654 O O . LEU A 1 85 ? 7.742 -7.836 -17.556 1.00 97.81 85 LEU A O 1
ATOM 658 N N . VAL A 1 86 ? 7.699 -5.637 -17.082 1.00 97.81 86 VAL A N 1
ATOM 659 C CA . VAL A 1 86 ? 6.319 -5.522 -16.615 1.00 97.81 86 VAL A CA 1
ATOM 660 C C . VAL A 1 86 ? 5.638 -4.439 -17.441 1.00 97.81 86 VAL A C 1
ATOM 662 O O . VAL A 1 86 ? 6.159 -3.329 -17.583 1.00 97.81 86 VAL A O 1
ATOM 665 N N . GLU A 1 87 ? 4.464 -4.745 -17.979 1.00 97.44 87 GLU A N 1
ATOM 666 C CA . GLU A 1 87 ? 3.634 -3.767 -18.677 1.00 97.44 87 GLU A CA 1
ATOM 667 C C . GLU A 1 87 ? 2.478 -3.322 -17.791 1.00 97.44 87 GLU A C 1
ATOM 669 O O . GLU A 1 87 ? 1.803 -4.143 -17.170 1.00 97.44 87 GLU A O 1
ATOM 674 N N . HIS A 1 88 ? 2.245 -2.013 -17.749 1.00 96.75 88 HIS A N 1
ATOM 675 C CA . HIS A 1 88 ? 1.190 -1.411 -16.950 1.00 96.75 88 HIS A CA 1
ATOM 676 C C . HIS A 1 88 ? 0.177 -0.687 -17.844 1.00 96.75 88 HIS A C 1
ATOM 678 O O . HIS A 1 88 ? 0.579 0.085 -18.726 1.00 96.75 88 HIS A O 1
ATOM 684 N N . PRO A 1 89 ? -1.135 -0.895 -17.620 1.00 95.88 89 PRO A N 1
ATOM 685 C CA . PRO A 1 89 ? -2.177 -0.183 -18.346 1.00 95.88 89 PRO A CA 1
ATOM 686 C C . PRO A 1 89 ? -2.215 1.304 -17.964 1.00 95.88 89 PRO A C 1
ATOM 688 O O . PRO A 1 89 ? -1.596 1.742 -16.992 1.00 95.88 89 PRO A O 1
ATOM 691 N N . ALA A 1 90 ? -2.976 2.088 -18.730 1.00 94.88 90 ALA A N 1
ATOM 692 C CA . ALA A 1 90 ? -3.156 3.509 -18.451 1.00 94.88 90 ALA A CA 1
ATOM 693 C C . ALA A 1 90 ? -3.833 3.735 -17.091 1.00 94.88 90 ALA A C 1
ATOM 695 O O . ALA A 1 90 ? -4.829 3.087 -16.767 1.00 94.88 90 ALA A O 1
ATOM 696 N N . GLY A 1 91 ? -3.278 4.660 -16.304 1.00 93.25 91 GLY A N 1
ATOM 697 C CA . GLY A 1 91 ? -3.760 4.972 -14.956 1.00 93.25 91 GLY A CA 1
ATOM 698 C C . GLY A 1 91 ? -3.350 3.965 -13.875 1.00 93.25 91 GLY A C 1
ATOM 699 O O . GLY A 1 91 ? -3.831 4.073 -12.752 1.00 93.25 91 GLY A O 1
ATOM 700 N N . ALA A 1 92 ? -2.483 2.994 -14.182 1.00 94.56 92 ALA A N 1
ATOM 701 C CA . ALA A 1 92 ? -1.954 2.076 -13.178 1.00 94.56 92 ALA A CA 1
ATOM 702 C C . ALA A 1 92 ? -1.145 2.823 -12.103 1.00 94.56 92 ALA A C 1
ATOM 704 O O . ALA A 1 92 ? -0.222 3.575 -12.415 1.00 94.56 92 ALA A O 1
ATOM 705 N N . ILE A 1 93 ? -1.467 2.559 -10.837 1.00 93.88 93 ILE A N 1
ATOM 706 C CA . ILE A 1 93 ? -0.751 3.072 -9.665 1.00 93.88 93 ILE A CA 1
ATOM 707 C C . ILE A 1 93 ? 0.111 1.931 -9.126 1.00 93.88 93 ILE A C 1
ATOM 709 O O . ILE A 1 93 ? -0.413 0.871 -8.790 1.0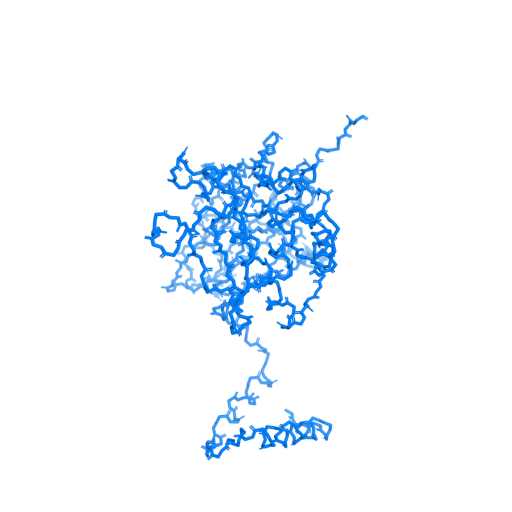0 93.88 93 ILE A O 1
ATOM 713 N N . VAL A 1 94 ? 1.431 2.127 -9.067 1.00 93.31 94 VAL A N 1
ATOM 714 C CA . VAL A 1 94 ? 2.379 1.097 -8.617 1.00 93.31 94 VAL A CA 1
ATOM 715 C C . VAL A 1 94 ? 3.225 1.668 -7.494 1.00 93.31 94 VAL A C 1
ATOM 717 O O . VAL A 1 94 ? 4.197 2.371 -7.731 1.00 93.31 94 VAL A O 1
ATOM 720 N N . GLU A 1 95 ? 2.866 1.348 -6.256 1.00 90.94 95 GLU A N 1
ATOM 721 C CA . GLU A 1 95 ? 3.537 1.905 -5.078 1.00 90.94 95 GLU A CA 1
ATOM 722 C C . GLU A 1 95 ? 4.943 1.331 -4.857 1.00 90.94 95 GLU A C 1
ATOM 724 O O . GLU A 1 95 ? 5.872 2.054 -4.491 1.00 90.94 95 GLU A O 1
ATOM 729 N N . TYR A 1 96 ? 5.112 0.037 -5.120 1.00 90.19 96 TYR A N 1
ATOM 730 C CA . TYR A 1 96 ? 6.360 -0.694 -4.916 1.00 90.19 96 TYR A CA 1
ATOM 731 C C . TYR A 1 96 ? 6.703 -1.468 -6.193 1.00 90.19 96 TYR A C 1
ATOM 733 O O . TYR A 1 96 ? 6.432 -2.668 -6.261 1.00 90.19 96 TYR A O 1
ATOM 741 N N . PRO A 1 97 ? 7.223 -0.798 -7.241 1.00 94.25 97 PRO A N 1
ATOM 742 C CA . PRO A 1 97 ? 7.631 -1.494 -8.455 1.00 94.25 97 PRO A CA 1
ATOM 743 C C . PRO A 1 97 ? 8.648 -2.596 -8.139 1.00 94.25 97 PRO A C 1
ATOM 745 O O . PRO A 1 97 ? 9.534 -2.421 -7.299 1.00 94.25 97 PRO A O 1
ATOM 748 N N . GLU A 1 98 ? 8.509 -3.732 -8.822 1.00 94.19 98 GLU A N 1
ATOM 749 C CA . GLU A 1 98 ? 9.452 -4.843 -8.733 1.00 94.19 98 GLU A CA 1
ATOM 750 C C . GLU A 1 98 ? 10.874 -4.363 -9.076 1.00 94.19 98 GLU A C 1
ATOM 752 O O . GLU A 1 98 ? 11.104 -3.473 -9.891 1.00 94.19 98 GLU A O 1
ATOM 757 N N . THR A 1 99 ? 11.866 -4.924 -8.401 1.00 94.38 99 THR A N 1
ATOM 758 C CA . THR A 1 99 ? 13.273 -4.523 -8.525 1.00 94.38 99 THR A CA 1
ATOM 759 C C . THR A 1 99 ? 14.119 -5.763 -8.768 1.00 94.38 99 THR A C 1
ATOM 761 O O . THR A 1 99 ? 13.685 -6.885 -8.514 1.00 94.38 99 THR A O 1
ATOM 764 N N . GLY A 1 100 ? 15.344 -5.582 -9.261 1.00 94.00 100 GLY A N 1
ATOM 765 C CA . GLY A 1 100 ? 16.236 -6.713 -9.491 1.00 94.00 100 GLY A CA 1
ATOM 766 C C . GLY A 1 100 ? 16.518 -7.509 -8.216 1.00 94.00 100 GLY A C 1
ATOM 767 O O . GLY A 1 100 ? 16.965 -6.949 -7.220 1.00 94.00 100 GLY A O 1
ATOM 768 N N . ALA A 1 101 ? 16.335 -8.830 -8.271 1.00 91.25 101 ALA A N 1
ATOM 769 C CA . ALA A 1 101 ? 16.561 -9.725 -7.131 1.00 91.25 101 ALA A CA 1
ATOM 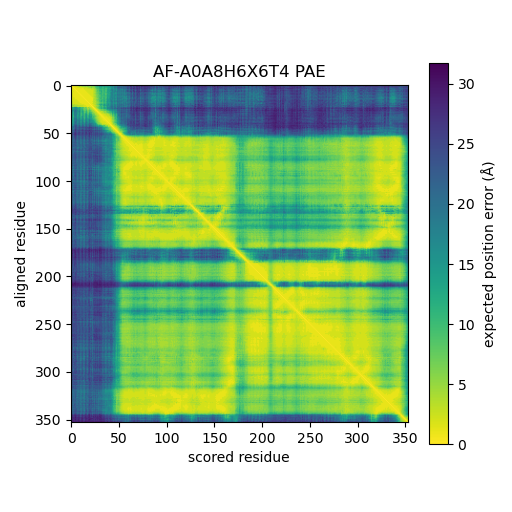770 C C . ALA A 1 101 ? 18.028 -9.771 -6.650 1.00 91.25 101 ALA A C 1
ATOM 772 O O . ALA A 1 101 ? 18.302 -10.172 -5.520 1.00 91.25 101 ALA A O 1
ATOM 773 N N . ALA A 1 102 ? 18.980 -9.354 -7.490 1.00 93.38 102 ALA A N 1
ATOM 774 C CA . ALA A 1 102 ? 20.404 -9.309 -7.174 1.00 93.38 102 ALA A CA 1
ATOM 775 C C . ALA A 1 102 ? 21.063 -8.033 -7.719 1.00 93.38 102 ALA A C 1
ATOM 777 O O . ALA A 1 102 ? 20.493 -7.302 -8.532 1.00 93.38 102 ALA A O 1
ATOM 778 N N . LYS A 1 103 ? 22.291 -7.757 -7.266 1.00 93.12 103 LYS A N 1
ATOM 779 C CA . LYS A 1 103 ? 23.078 -6.611 -7.739 1.00 93.12 103 LYS A CA 1
ATOM 780 C C . LYS A 1 103 ? 23.284 -6.697 -9.256 1.00 93.12 103 LYS A C 1
ATOM 782 O O . LYS A 1 103 ? 23.740 -7.719 -9.755 1.00 93.12 103 LYS A O 1
ATOM 787 N N . GLY A 1 104 ? 22.977 -5.615 -9.968 1.00 93.12 104 GLY A N 1
ATOM 788 C CA . GLY A 1 104 ? 23.082 -5.539 -11.430 1.00 93.12 104 GLY A CA 1
ATOM 789 C C . GLY A 1 104 ? 21.878 -6.101 -12.191 1.00 93.12 104 GLY A C 1
ATOM 790 O O . GLY A 1 104 ? 21.737 -5.805 -13.376 1.00 93.12 104 GLY A O 1
ATOM 791 N N . VAL A 1 105 ? 20.974 -6.828 -11.525 1.00 95.88 105 VAL A N 1
ATOM 792 C CA . VAL A 1 105 ? 19.701 -7.243 -12.126 1.00 95.88 105 VAL A CA 1
ATOM 793 C C . VAL A 1 105 ? 18.774 -6.032 -12.205 1.00 95.88 105 VAL A C 1
ATOM 795 O O . VAL A 1 105 ? 18.724 -5.207 -11.285 1.00 95.88 105 VAL A O 1
ATOM 798 N N . ALA A 1 106 ? 18.056 -5.917 -13.318 1.00 97.31 106 ALA A N 1
ATOM 799 C CA . ALA A 1 106 ? 17.201 -4.780 -13.627 1.00 97.31 106 ALA A CA 1
ATOM 800 C C . ALA A 1 106 ? 15.850 -5.245 -14.178 1.00 97.31 106 ALA A C 1
ATOM 802 O O . ALA A 1 106 ? 15.816 -6.074 -15.090 1.00 97.31 106 ALA A O 1
ATOM 803 N N . VAL A 1 107 ? 14.768 -4.679 -13.650 1.00 97.75 107 VAL A N 1
ATOM 804 C CA . VAL A 1 107 ? 13.392 -4.899 -14.113 1.00 97.75 107 VAL A CA 1
ATOM 805 C C . VAL A 1 107 ? 12.886 -3.612 -14.758 1.00 97.75 107 VAL A C 1
ATOM 807 O O . VAL A 1 107 ? 13.058 -2.525 -14.206 1.00 97.75 107 VAL A O 1
ATOM 810 N N . VAL A 1 108 ? 12.300 -3.726 -15.945 1.00 98.06 108 VAL A N 1
ATOM 811 C CA . VAL A 1 108 ? 11.659 -2.621 -16.661 1.00 98.06 108 VAL A CA 1
ATOM 812 C C . VAL A 1 108 ? 10.180 -2.613 -16.349 1.00 98.06 108 VAL A C 1
ATOM 814 O O . VAL A 1 108 ? 9.502 -3.612 -16.543 1.00 98.06 108 VAL A O 1
ATOM 817 N N . HIS A 1 109 ? 9.669 -1.453 -15.970 1.00 97.88 109 HIS A N 1
ATOM 818 C CA . HIS A 1 109 ? 8.249 -1.166 -15.893 1.00 97.88 109 HIS A CA 1
ATOM 819 C C . HIS A 1 109 ? 7.890 -0.193 -17.012 1.00 97.88 109 HIS A C 1
ATOM 821 O O . HIS A 1 109 ? 8.382 0.939 -17.043 1.00 97.88 109 HIS A O 1
ATOM 827 N N . ARG A 1 110 ? 7.043 -0.631 -17.944 1.00 97.81 110 ARG A N 1
ATOM 828 C CA . ARG A 1 110 ? 6.541 0.196 -19.043 1.00 97.81 110 ARG A CA 1
ATOM 829 C C . ARG A 1 110 ? 5.107 0.614 -18.751 1.00 97.81 110 ARG A C 1
ATOM 831 O O . ARG A 1 110 ? 4.196 -0.208 -18.790 1.00 97.81 110 ARG A O 1
ATOM 838 N N . PHE A 1 111 ? 4.915 1.895 -18.468 1.00 97.75 111 PHE A N 1
ATOM 839 C CA . PHE A 1 111 ? 3.616 2.480 -18.154 1.00 97.75 111 PHE A CA 1
ATOM 840 C C . PHE A 1 111 ? 3.010 3.100 -19.395 1.00 97.75 111 PHE A C 1
ATOM 842 O O . PHE A 1 111 ? 3.601 4.014 -19.965 1.00 97.75 111 PHE A O 1
ATOM 849 N N . ARG A 1 112 ? 1.824 2.642 -19.796 1.00 97.00 112 ARG A N 1
ATOM 850 C CA . ARG A 1 112 ? 1.014 3.362 -20.778 1.00 97.00 112 ARG A CA 1
ATOM 851 C C . ARG A 1 112 ? 0.448 4.622 -20.125 1.00 97.00 112 ARG A C 1
ATOM 853 O O . ARG A 1 112 ? -0.072 4.545 -19.018 1.00 97.00 112 ARG A O 1
ATOM 860 N N . ILE A 1 113 ? 0.523 5.766 -20.797 1.00 96.62 113 ILE A N 1
ATOM 861 C CA . ILE A 1 113 ? 0.046 7.051 -20.269 1.00 96.62 113 ILE A CA 1
ATOM 862 C C . ILE A 1 113 ? -0.988 7.667 -21.212 1.00 96.62 113 ILE A C 1
ATOM 864 O O . ILE A 1 113 ? -0.934 7.463 -22.422 1.00 96.62 113 ILE A O 1
ATOM 868 N N . ASP A 1 114 ? -1.926 8.428 -20.649 1.00 96.00 114 ASP A N 1
ATOM 869 C CA . ASP A 1 114 ? -2.789 9.345 -21.393 1.00 96.00 114 ASP A CA 1
ATOM 870 C C . ASP A 1 114 ? -2.064 10.696 -21.568 1.00 96.00 114 ASP A C 1
ATOM 872 O O . ASP A 1 114 ? -1.879 11.412 -20.578 1.00 96.00 114 ASP A O 1
ATOM 876 N N . PRO A 1 115 ? -1.658 11.083 -22.795 1.00 96.25 115 PRO A N 1
ATOM 877 C CA . PRO A 1 115 ? -0.940 12.336 -23.033 1.00 96.25 115 PRO A CA 1
ATOM 878 C C . PRO A 1 115 ? -1.739 13.585 -22.639 1.00 96.25 115 PRO A C 1
ATOM 880 O O . PRO A 1 115 ? -1.147 14.610 -22.311 1.00 96.25 115 PRO A O 1
ATOM 883 N N . SER A 1 116 ? -3.075 13.513 -22.642 1.00 96.56 116 SER A N 1
ATOM 884 C CA . SER A 1 116 ? -3.944 14.641 -22.284 1.00 96.56 116 SER A CA 1
ATOM 885 C C . SER A 1 116 ? -4.038 14.879 -20.772 1.00 96.56 116 SER A C 1
ATOM 887 O O . SER A 1 116 ? -4.437 15.959 -20.334 1.00 96.56 116 SER A O 1
ATOM 889 N N . ARG A 1 117 ? -3.664 13.876 -19.968 1.00 94.19 117 ARG A N 1
ATOM 890 C CA . ARG A 1 117 ? -3.741 13.871 -18.499 1.00 94.19 117 ARG A CA 1
ATOM 891 C C . ARG A 1 117 ? -2.485 13.244 -17.901 1.00 94.19 117 ARG A C 1
ATOM 893 O O . ARG A 1 117 ? -2.559 12.347 -17.063 1.00 94.19 117 ARG A O 1
ATOM 900 N N . PHE A 1 118 ? -1.325 13.696 -18.368 1.00 95.25 118 PHE A N 1
ATOM 901 C CA . PHE A 1 118 ? -0.047 13.151 -17.932 1.00 95.25 118 PHE A CA 1
ATOM 902 C C . PHE A 1 118 ? 0.157 13.325 -16.418 1.00 95.25 118 PHE A C 1
ATOM 904 O O . PHE A 1 118 ? 0.188 14.445 -15.910 1.00 95.25 118 PHE A O 1
ATOM 911 N N . SER A 1 119 ? 0.356 12.207 -15.721 1.00 94.00 119 SER A N 1
ATOM 912 C CA . SER A 1 119 ? 0.940 12.140 -14.379 1.00 94.00 119 SER A CA 1
ATOM 913 C C . SER A 1 119 ? 2.117 11.174 -14.441 1.00 94.00 119 SER A C 1
ATOM 915 O O . SER A 1 119 ? 2.053 10.132 -15.104 1.00 94.00 119 SER A O 1
ATOM 917 N N . SER A 1 120 ? 3.228 11.550 -13.810 1.00 94.25 120 SER A N 1
ATOM 918 C CA . SER A 1 120 ? 4.435 10.734 -13.852 1.00 94.25 120 SER A CA 1
ATOM 919 C C . SER A 1 120 ? 4.256 9.501 -12.959 1.00 94.25 120 SER A C 1
ATOM 921 O O . SER A 1 120 ? 3.965 9.670 -11.776 1.00 94.25 120 SER A O 1
ATOM 923 N N . PRO A 1 121 ? 4.520 8.268 -13.441 1.00 94.75 121 PRO A N 1
ATOM 924 C CA . PRO A 1 121 ? 4.403 7.057 -12.619 1.00 94.75 121 PRO A CA 1
ATOM 925 C C . PRO A 1 121 ? 5.174 7.130 -11.295 1.00 94.75 121 PRO A C 1
ATOM 927 O O . PRO A 1 121 ? 4.746 6.569 -10.288 1.00 94.75 121 PRO A O 1
ATOM 930 N N . LYS A 1 122 ? 6.282 7.882 -11.273 1.00 93.81 122 LYS A N 1
ATOM 931 C CA . LYS A 1 122 ? 7.132 8.072 -10.091 1.00 93.81 122 LYS A CA 1
ATOM 932 C C . LYS A 1 122 ? 6.419 8.744 -8.918 1.00 93.81 122 LYS A C 1
ATOM 934 O O . LYS A 1 122 ? 6.833 8.554 -7.782 1.00 93.81 122 LYS A O 1
ATOM 939 N N . GLU A 1 123 ? 5.355 9.505 -9.178 1.00 91.56 123 GLU A N 1
ATOM 940 C CA . GLU A 1 123 ? 4.541 10.158 -8.144 1.00 91.56 123 GLU A CA 1
ATOM 941 C C . GLU A 1 123 ? 3.788 9.139 -7.280 1.00 91.56 123 GLU A C 1
ATOM 943 O O . GLU A 1 123 ? 3.434 9.441 -6.143 1.00 91.56 123 GLU A O 1
ATOM 948 N N . SER A 1 124 ? 3.588 7.919 -7.791 1.00 91.00 124 SER A N 1
ATOM 949 C CA . SER A 1 124 ? 2.974 6.825 -7.035 1.00 91.00 124 SER A CA 1
ATOM 950 C C . SER A 1 124 ? 3.961 6.036 -6.169 1.00 91.00 124 SER A C 1
ATOM 952 O O . SER A 1 124 ? 3.531 5.305 -5.279 1.00 91.00 124 SER A O 1
ATOM 954 N N . PHE A 1 125 ? 5.275 6.181 -6.379 1.00 90.44 125 PHE A N 1
ATOM 955 C CA . PHE A 1 125 ? 6.269 5.317 -5.741 1.00 90.44 125 PHE A CA 1
ATOM 956 C C . PHE A 1 125 ? 6.426 5.637 -4.251 1.00 90.44 125 PHE A C 1
ATOM 958 O O . PHE A 1 125 ? 6.711 6.765 -3.853 1.00 90.44 125 PHE A O 1
ATOM 965 N N . GLN A 1 126 ? 6.312 4.602 -3.420 1.00 83.00 126 GLN A N 1
ATOM 966 C CA . GLN A 1 126 ? 6.491 4.669 -1.969 1.00 83.00 126 GLN A CA 1
ATOM 967 C C . GLN A 1 126 ? 7.933 4.357 -1.538 1.00 83.00 126 GLN A C 1
ATOM 969 O O . GLN A 1 126 ? 8.302 4.527 -0.373 1.00 83.00 126 GLN A O 1
ATOM 974 N N . TYR A 1 127 ? 8.817 3.968 -2.459 1.00 77.94 127 TYR A N 1
ATOM 975 C CA . TYR A 1 127 ? 10.246 4.145 -2.215 1.00 77.94 127 TYR A CA 1
ATOM 976 C C . TYR A 1 127 ? 10.472 5.648 -2.061 1.00 77.94 127 TYR A C 1
ATOM 978 O O . TYR A 1 127 ? 10.222 6.373 -3.015 1.00 77.94 127 TYR A O 1
ATOM 986 N N . SER A 1 128 ? 10.893 6.149 -0.890 1.00 77.62 128 SER A N 1
ATOM 987 C CA . SER A 1 128 ? 11.249 7.572 -0.769 1.00 77.62 128 SER A CA 1
ATOM 988 C C . SER A 1 128 ? 12.310 7.871 -1.822 1.00 77.62 128 SER A C 1
ATOM 990 O O . SER A 1 128 ? 13.476 7.510 -1.638 1.00 77.62 128 SER A O 1
ATOM 992 N N . LEU A 1 129 ? 11.904 8.478 -2.935 1.00 83.88 129 LEU A N 1
ATOM 993 C CA . LEU A 1 129 ? 12.821 8.764 -4.016 1.00 83.88 129 LEU A CA 1
ATOM 994 C C . LEU A 1 129 ? 13.818 9.810 -3.517 1.00 83.88 129 LEU A C 1
ATOM 996 O O . LEU A 1 129 ? 13.489 10.740 -2.769 1.00 83.88 129 LEU A O 1
ATOM 1000 N N . GLY A 1 130 ? 15.075 9.539 -3.845 1.00 83.94 130 GLY A N 1
ATOM 1001 C CA . GLY A 1 130 ? 16.270 10.290 -3.506 1.00 83.94 130 GLY A CA 1
ATOM 1002 C C . GLY A 1 130 ? 16.202 11.742 -3.916 1.00 83.94 130 GLY A C 1
ATOM 1003 O O . GLY A 1 130 ? 15.183 12.226 -4.376 1.00 83.94 130 GLY A O 1
ATOM 1004 N N . ASP A 1 131 ? 17.296 12.461 -3.741 1.00 81.31 131 ASP A N 1
ATOM 1005 C CA . ASP A 1 131 ? 17.451 13.648 -4.576 1.00 81.31 131 ASP A CA 1
ATOM 1006 C C . ASP A 1 131 ? 17.806 13.138 -5.977 1.00 81.31 131 ASP A C 1
ATOM 1008 O O . ASP A 1 131 ? 18.479 12.108 -6.110 1.00 81.31 131 ASP A O 1
ATOM 1012 N N . SER A 1 132 ? 17.297 13.789 -7.019 1.00 77.75 132 SER A N 1
ATOM 1013 C CA . SER A 1 132 ? 17.640 13.426 -8.392 1.00 77.75 132 SER A CA 1
ATOM 1014 C C . SER A 1 132 ? 19.143 13.621 -8.594 1.00 77.75 132 SER A C 1
ATOM 1016 O O . SER A 1 132 ? 19.642 14.735 -8.419 1.00 77.75 132 SER A O 1
ATOM 1018 N N . HIS A 1 133 ? 19.871 12.579 -8.997 1.00 79.31 133 HIS A N 1
ATOM 1019 C CA . HIS A 1 133 ? 21.332 12.643 -9.192 1.00 79.31 133 HIS A CA 1
ATOM 1020 C C . HIS A 1 133 ? 21.714 13.121 -10.599 1.00 79.31 133 HIS A C 1
ATOM 1022 O O . HIS A 1 133 ? 22.677 12.646 -11.198 1.00 79.31 133 HIS A O 1
ATOM 1028 N N . GLY A 1 134 ? 20.946 14.075 -11.123 1.00 77.62 134 GLY A N 1
ATOM 1029 C CA . GLY A 1 134 ? 21.085 14.602 -12.474 1.00 77.62 134 GLY A CA 1
ATOM 1030 C C . GLY A 1 134 ? 20.098 13.992 -13.466 1.00 77.62 134 GLY A C 1
ATOM 1031 O O . GLY A 1 134 ? 19.488 12.943 -13.230 1.00 77.62 134 GLY A O 1
ATOM 1032 N N . GLY A 1 135 ? 19.936 14.699 -14.579 1.00 86.06 135 GLY A N 1
ATOM 1033 C CA . GLY A 1 135 ? 19.167 14.239 -15.719 1.00 86.06 135 GLY A CA 1
ATOM 1034 C C . GLY A 1 135 ? 19.897 14.540 -17.018 1.00 86.06 135 GLY A C 1
ATOM 1035 O O . GLY A 1 135 ? 20.602 15.543 -17.126 1.00 86.06 135 GLY A O 1
ATOM 1036 N N . GLU A 1 136 ? 19.743 13.647 -17.985 1.00 91.56 136 GLU A N 1
ATOM 1037 C CA . GLU A 1 136 ? 20.332 13.774 -19.314 1.00 91.56 136 GLU A CA 1
ATOM 1038 C C . GLU A 1 136 ? 19.198 14.066 -20.311 1.00 91.56 136 GLU A C 1
ATOM 1040 O O . GLU A 1 136 ? 18.267 13.262 -20.437 1.00 91.56 136 GLU A O 1
ATOM 1045 N N . PRO A 1 137 ? 19.203 15.231 -20.987 1.00 93.88 137 PRO A N 1
ATOM 1046 C CA . PRO A 1 137 ? 18.237 15.500 -22.040 1.00 93.88 137 PRO A CA 1
ATOM 1047 C C . PRO A 1 137 ? 18.613 14.759 -23.329 1.00 93.88 137 PRO A C 1
ATOM 1049 O O . PRO A 1 137 ? 19.784 14.474 -23.576 1.00 93.88 137 PRO A O 1
ATOM 1052 N N . ASN A 1 138 ? 17.627 14.533 -24.198 1.00 93.50 138 ASN A N 1
ATOM 1053 C CA . ASN A 1 138 ? 17.811 13.986 -25.550 1.00 93.50 138 ASN A CA 1
ATOM 1054 C C . ASN A 1 138 ? 18.475 12.604 -25.601 1.00 93.50 138 ASN A C 1
ATOM 1056 O O . ASN A 1 138 ? 19.243 12.312 -26.518 1.00 93.50 138 ASN A O 1
ATOM 1060 N N . VAL A 1 139 ? 18.151 11.734 -24.646 1.00 94.31 139 VAL A N 1
ATOM 1061 C CA . VAL A 1 139 ? 18.618 10.344 -24.663 1.00 94.31 139 VAL A CA 1
ATOM 1062 C C . VAL A 1 139 ? 17.591 9.415 -25.306 1.00 94.31 139 VAL A C 1
ATOM 1064 O O . VAL A 1 139 ? 16.401 9.725 -25.374 1.00 94.31 139 VAL A O 1
ATOM 1067 N N . HIS A 1 140 ? 18.045 8.245 -25.747 1.00 92.81 140 HIS A N 1
ATOM 1068 C CA . HIS A 1 140 ? 17.180 7.171 -26.232 1.00 92.81 140 HIS A CA 1
ATOM 1069 C C . HIS A 1 140 ? 17.058 6.063 -25.186 1.00 92.81 140 HIS A C 1
ATOM 1071 O O . HIS A 1 140 ? 18.040 5.714 -24.530 1.00 92.81 140 HIS A O 1
ATOM 1077 N N . CYS A 1 141 ? 15.868 5.471 -25.070 1.00 92.12 141 CYS A N 1
ATOM 1078 C CA . CYS A 1 141 ? 15.621 4.293 -24.235 1.00 92.12 141 CYS A CA 1
ATOM 1079 C C . CYS A 1 141 ? 15.606 3.012 -25.090 1.00 92.12 141 CYS A C 1
ATOM 1081 O O . CYS A 1 141 ? 14.632 2.259 -25.088 1.00 92.12 141 CYS A O 1
ATOM 1083 N N . GLY A 1 142 ? 16.673 2.810 -25.870 1.00 89.38 142 GLY A N 1
ATOM 1084 C CA . GLY A 1 142 ? 16.880 1.626 -26.706 1.00 89.38 142 GLY A CA 1
ATOM 1085 C C . GLY A 1 142 ? 15.656 1.235 -27.530 1.00 89.38 142 GLY A C 1
ATOM 1086 O O . GLY A 1 142 ? 15.049 2.072 -28.196 1.00 89.38 142 GLY A O 1
ATOM 1087 N N . SER A 1 143 ? 15.290 -0.040 -27.447 1.00 89.06 143 SER A N 1
ATOM 1088 C CA . SER A 1 143 ? 14.099 -0.629 -28.070 1.00 89.06 143 SER A CA 1
ATOM 1089 C C . SER A 1 143 ? 12.850 -0.618 -27.180 1.00 89.06 143 SER A C 1
ATOM 1091 O O . SER A 1 143 ? 11.858 -1.278 -27.486 1.00 89.06 143 SER A O 1
ATOM 1093 N N . LEU A 1 144 ? 12.879 0.072 -26.039 1.00 91.62 144 LEU A N 1
ATOM 1094 C CA . LEU A 1 144 ? 11.763 0.054 -25.089 1.00 91.62 144 LEU A CA 1
ATOM 1095 C C . LEU A 1 144 ? 10.723 1.142 -25.390 1.00 91.62 144 LEU A C 1
ATOM 1097 O O . LEU A 1 144 ? 9.548 0.967 -25.050 1.00 91.62 144 LEU A O 1
ATOM 1101 N N . LEU A 1 145 ? 11.144 2.232 -26.044 1.00 91.94 145 LEU A N 1
ATOM 1102 C CA . LEU A 1 145 ? 10.313 3.384 -26.402 1.00 91.94 145 LEU A CA 1
ATOM 1103 C C . LEU A 1 145 ? 10.483 3.752 -27.883 1.00 91.94 145 LEU A C 1
ATOM 1105 O O . LEU A 1 145 ? 11.507 4.303 -28.294 1.00 91.94 145 LEU A O 1
ATOM 1109 N N . PHE A 1 146 ? 9.437 3.498 -28.668 1.00 91.19 146 PHE A N 1
ATOM 1110 C CA . PHE A 1 146 ? 9.350 3.872 -30.079 1.00 91.19 146 PHE A CA 1
ATOM 1111 C C . PHE A 1 146 ? 8.189 4.838 -30.313 1.00 91.19 146 PHE A C 1
ATOM 1113 O O . PHE A 1 146 ? 7.133 4.713 -29.690 1.00 91.19 146 PHE A O 1
ATOM 1120 N N . ALA A 1 147 ? 8.385 5.785 -31.225 1.00 91.06 147 ALA A N 1
ATOM 1121 C CA . ALA A 1 147 ? 7.317 6.615 -31.765 1.00 91.06 147 ALA A CA 1
ATOM 1122 C C . ALA A 1 147 ? 6.438 5.817 -32.749 1.00 91.06 147 ALA A C 1
ATOM 1124 O O . ALA A 1 147 ? 6.809 4.724 -33.184 1.00 91.06 147 ALA A O 1
ATOM 1125 N N . VAL A 1 148 ? 5.302 6.393 -33.161 1.00 87.25 148 VAL A N 1
ATOM 1126 C CA . VAL A 1 148 ? 4.321 5.798 -34.100 1.00 87.25 148 VAL A CA 1
ATOM 1127 C C . VAL A 1 148 ? 4.955 5.204 -35.368 1.00 87.25 148 VAL A C 1
ATOM 1129 O O . VAL A 1 148 ? 4.472 4.205 -35.893 1.00 87.25 148 VAL A O 1
ATOM 1132 N N . HIS A 1 149 ? 6.059 5.774 -35.853 1.00 88.38 149 HIS A N 1
ATOM 1133 C CA . HIS A 1 149 ? 6.745 5.329 -37.072 1.00 88.38 149 HIS A CA 1
ATOM 1134 C C . HIS A 1 149 ? 7.876 4.313 -36.832 1.00 88.38 149 HIS A C 1
ATOM 1136 O O . HIS A 1 149 ? 8.686 4.078 -37.725 1.00 88.38 149 HIS A O 1
ATOM 1142 N N . GLY A 1 150 ? 7.974 3.736 -35.631 1.00 89.75 150 GLY A N 1
ATOM 1143 C CA . GLY A 1 150 ? 9.036 2.790 -35.273 1.00 89.75 150 GLY A CA 1
ATOM 1144 C C . GLY A 1 150 ? 10.409 3.438 -35.069 1.00 89.75 150 GLY A C 1
ATOM 1145 O O . GLY A 1 150 ? 11.406 2.735 -34.919 1.00 89.75 150 GLY A O 1
ATOM 1146 N N . THR A 1 151 ? 10.490 4.771 -35.053 1.00 92.69 151 THR A N 1
ATOM 1147 C CA . THR A 1 151 ? 11.722 5.492 -34.724 1.00 92.69 151 THR A CA 1
ATOM 1148 C C . THR A 1 151 ? 11.922 5.548 -33.206 1.00 92.69 151 THR A C 1
ATOM 1150 O O . THR A 1 151 ? 10.941 5.669 -32.466 1.00 92.69 151 THR A O 1
ATOM 1153 N N . PRO A 1 152 ? 13.166 5.465 -32.700 1.00 93.94 152 PRO A N 1
ATOM 1154 C CA . PRO A 1 152 ? 13.433 5.615 -31.271 1.00 93.94 152 PRO A CA 1
ATOM 1155 C C . PRO A 1 152 ? 12.964 6.978 -30.753 1.00 93.94 152 PRO A C 1
ATOM 1157 O O . PRO A 1 152 ? 13.302 8.015 -31.328 1.00 93.94 152 PRO A O 1
ATOM 1160 N N . ALA A 1 153 ? 12.212 6.992 -29.653 1.00 95.25 153 ALA A N 1
ATOM 1161 C CA . ALA A 1 153 ? 11.768 8.241 -29.043 1.00 95.25 153 ALA A CA 1
ATOM 1162 C C . ALA A 1 153 ? 12.937 8.953 -28.336 1.00 95.25 153 ALA A C 1
ATOM 1164 O O . ALA A 1 153 ? 13.764 8.318 -27.672 1.00 95.25 153 ALA A O 1
ATOM 1165 N N . TYR A 1 154 ? 13.000 10.281 -28.454 1.00 96.12 154 TYR A N 1
ATOM 1166 C CA . TYR A 1 154 ? 13.876 11.107 -27.621 1.00 96.12 154 TYR A CA 1
ATOM 1167 C C . TYR A 1 154 ? 13.209 11.351 -26.272 1.00 96.12 154 TYR A C 1
ATOM 1169 O O . TYR A 1 154 ? 12.039 11.736 -26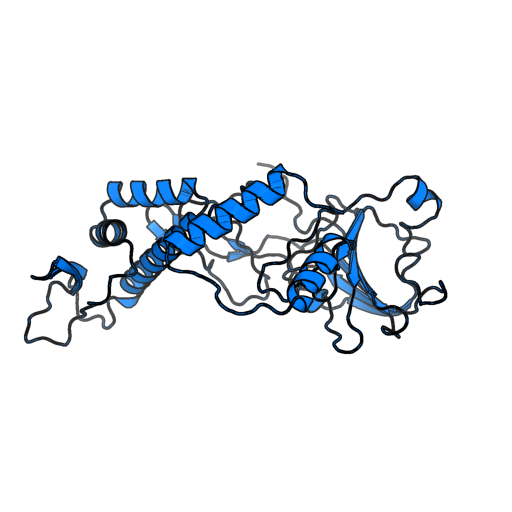.209 1.00 96.12 154 TYR A O 1
ATOM 1177 N N . CYS A 1 155 ? 13.963 11.132 -25.203 1.00 96.88 155 CYS A N 1
ATOM 1178 C CA . CYS A 1 155 ? 13.467 11.166 -23.839 1.00 96.88 155 CYS A CA 1
ATOM 1179 C C . CYS A 1 155 ? 14.266 12.149 -22.981 1.00 96.88 155 CYS A C 1
ATOM 1181 O O . CYS A 1 155 ? 15.465 12.355 -23.195 1.00 96.88 155 CYS A O 1
ATOM 1183 N N . SER A 1 156 ? 13.612 12.683 -21.951 1.00 96.75 156 SER A N 1
ATOM 1184 C CA . SER A 1 156 ? 14.305 13.097 -20.738 1.00 96.75 156 SER A CA 1
ATOM 1185 C C . SER A 1 156 ? 14.610 11.862 -19.889 1.00 96.75 156 SER A C 1
ATOM 1187 O O . SER A 1 156 ? 13.788 10.945 -19.787 1.00 96.75 156 SER A O 1
ATOM 1189 N N . HIS A 1 157 ? 15.799 11.827 -19.291 1.00 95.94 157 HIS A N 1
ATOM 1190 C CA . HIS A 1 157 ? 16.208 10.772 -18.369 1.00 95.94 157 HIS A CA 1
ATOM 1191 C C . HIS A 1 157 ? 16.522 11.345 -17.002 1.00 95.94 157 HIS A C 1
ATOM 1193 O O . HIS A 1 157 ? 17.282 12.300 -16.890 1.00 95.94 157 HIS A O 1
ATOM 1199 N N . GLU A 1 158 ? 15.954 10.741 -15.966 1.00 95.62 158 GLU A N 1
ATOM 1200 C CA . GLU A 1 158 ? 16.216 11.084 -14.574 1.00 95.62 158 GLU A CA 1
ATOM 1201 C C . GLU A 1 158 ? 16.720 9.864 -13.801 1.00 95.62 158 GLU A C 1
ATOM 1203 O O . GLU A 1 158 ? 16.182 8.762 -13.950 1.00 95.62 158 GLU A O 1
ATOM 1208 N N . LYS A 1 159 ? 17.711 10.075 -12.928 1.00 95.19 159 LYS A N 1
ATOM 1209 C CA . LYS A 1 159 ? 18.234 9.046 -12.019 1.00 95.19 159 LYS A CA 1
ATOM 1210 C C . LYS A 1 159 ? 17.830 9.332 -10.582 1.00 95.19 159 LYS A C 1
ATOM 1212 O O . LYS A 1 159 ? 18.129 10.398 -10.041 1.00 95.19 159 LYS A O 1
ATOM 1217 N N . TRP A 1 160 ? 17.234 8.338 -9.938 1.00 94.94 160 TRP A N 1
ATOM 1218 C CA . TRP A 1 160 ? 16.802 8.398 -8.547 1.00 94.94 160 TRP A CA 1
ATOM 1219 C C . TRP A 1 160 ? 17.389 7.238 -7.751 1.00 94.94 160 TRP A C 1
ATOM 1221 O O . TRP A 1 160 ? 17.550 6.124 -8.250 1.00 94.94 160 TRP A O 1
ATOM 1231 N N . THR A 1 161 ? 17.689 7.487 -6.481 1.00 92.94 161 THR A N 1
ATOM 1232 C CA . THR A 1 161 ? 18.106 6.448 -5.534 1.00 92.94 161 THR A CA 1
ATOM 1233 C C . THR A 1 161 ? 17.024 6.228 -4.491 1.00 92.94 161 THR A C 1
ATOM 1235 O O . THR A 1 161 ? 16.299 7.143 -4.119 1.00 92.94 161 THR A O 1
ATOM 1238 N N . CYS A 1 162 ? 16.895 5.009 -3.993 1.00 91.69 162 CYS A N 1
ATOM 1239 C CA . CYS A 1 162 ? 16.025 4.715 -2.864 1.00 91.69 162 CYS A CA 1
ATOM 1240 C C . CYS A 1 162 ? 16.611 5.325 -1.570 1.00 91.69 162 CYS A C 1
ATOM 1242 O O . CYS A 1 162 ? 17.746 5.029 -1.198 1.00 91.69 162 CYS A O 1
ATOM 1244 N N . LYS A 1 163 ? 15.851 6.142 -0.822 1.00 90.19 163 LYS A N 1
ATOM 1245 C CA . LYS A 1 163 ? 16.265 6.646 0.515 1.00 90.19 163 LYS A CA 1
ATOM 1246 C C . LYS A 1 163 ? 16.067 5.614 1.640 1.00 90.19 163 LYS A C 1
ATOM 1248 O O . LYS A 1 163 ? 16.356 5.907 2.807 1.00 90.19 163 LYS A O 1
ATOM 1253 N N . GLY A 1 164 ? 15.605 4.411 1.297 1.00 87.94 164 GLY A N 1
ATOM 1254 C CA . GLY A 1 164 ? 15.306 3.307 2.208 1.00 87.94 164 GLY A CA 1
ATOM 1255 C C . GLY A 1 164 ? 13.813 3.093 2.419 1.00 87.94 164 GLY A C 1
ATOM 1256 O O . GLY A 1 164 ? 12.983 3.704 1.750 1.00 87.94 164 GLY A O 1
ATOM 1257 N N . LEU A 1 165 ? 13.498 2.227 3.378 1.00 87.50 165 LEU A N 1
ATOM 1258 C CA . LEU A 1 165 ? 12.150 1.936 3.856 1.00 87.50 165 LEU A CA 1
ATOM 1259 C C . LEU A 1 165 ? 12.151 1.919 5.389 1.00 87.50 165 LEU A C 1
ATOM 1261 O O . LEU A 1 165 ? 13.170 1.616 6.022 1.00 87.50 165 LEU A O 1
ATOM 1265 N N . LYS A 1 166 ? 11.016 2.291 5.976 1.00 90.44 166 LYS A N 1
ATOM 1266 C CA . LYS A 1 166 ? 10.695 2.032 7.377 1.00 90.44 166 LYS A CA 1
ATOM 1267 C C . LYS A 1 166 ? 9.810 0.793 7.442 1.00 9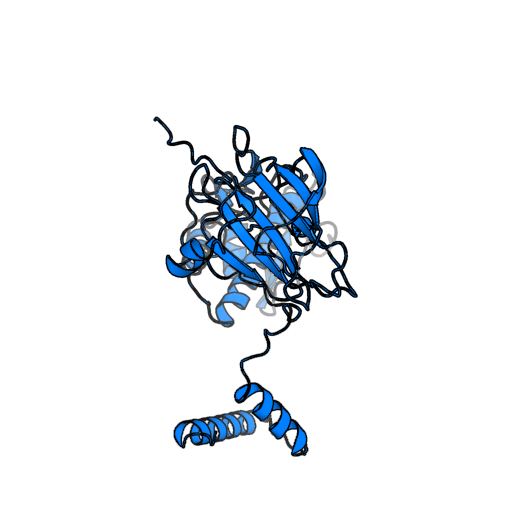0.44 166 LYS A C 1
ATOM 1269 O O . LYS A 1 166 ? 8.849 0.711 6.682 1.00 90.44 166 LYS A O 1
ATOM 1274 N N . TYR A 1 167 ? 10.090 -0.122 8.358 1.00 90.69 167 TYR A N 1
ATOM 1275 C CA . TYR A 1 167 ? 9.256 -1.297 8.604 1.00 90.69 167 TYR A CA 1
ATOM 1276 C C . TYR A 1 167 ? 8.673 -1.235 10.000 1.00 90.69 167 TYR A C 1
ATOM 1278 O O . TYR A 1 167 ? 9.286 -0.693 10.918 1.00 90.69 167 TYR A O 1
ATOM 1286 N N . CYS A 1 168 ? 7.482 -1.794 10.166 1.00 93.94 168 CYS A N 1
ATOM 1287 C CA . CYS A 1 168 ? 6.943 -2.021 11.495 1.00 93.94 168 CYS A CA 1
ATOM 1288 C C . CYS A 1 168 ? 7.875 -2.943 12.299 1.00 93.94 168 CYS A C 1
ATOM 1290 O O . CYS A 1 168 ? 8.265 -3.996 11.808 1.00 93.94 168 CYS A O 1
ATOM 1292 N N . SER A 1 169 ? 8.170 -2.608 13.555 1.00 92.81 169 SER A N 1
ATOM 1293 C CA . SER A 1 169 ? 8.948 -3.461 14.465 1.00 92.81 169 SER A CA 1
ATOM 1294 C C . SER A 1 169 ? 8.258 -4.790 14.801 1.00 92.81 169 SER A C 1
ATOM 1296 O O . SER A 1 169 ? 8.896 -5.722 15.277 1.00 92.81 169 SER A O 1
ATOM 1298 N N . ALA A 1 170 ? 6.953 -4.901 14.526 1.00 91.25 170 ALA A N 1
ATOM 1299 C CA . ALA A 1 170 ? 6.195 -6.153 14.586 1.00 91.25 170 ALA A CA 1
ATOM 1300 C C . ALA A 1 170 ? 6.184 -6.917 13.247 1.00 91.25 170 ALA A C 1
ATOM 1302 O O . ALA A 1 170 ? 5.432 -7.879 13.085 1.00 91.25 170 ALA A O 1
ATOM 1303 N N . SER A 1 171 ? 6.959 -6.466 12.260 1.00 86.75 171 SER A N 1
ATOM 1304 C CA . SER A 1 171 ? 7.128 -7.174 11.000 1.00 86.75 171 SER A CA 1
ATOM 1305 C C . SER A 1 171 ? 7.993 -8.409 11.209 1.00 86.75 171 SER A C 1
ATOM 1307 O O . SER A 1 171 ? 9.129 -8.312 11.665 1.00 86.75 171 SER A O 1
ATOM 1309 N N . SER A 1 172 ? 7.465 -9.581 10.865 1.00 75.00 172 SER A N 1
ATOM 1310 C CA . SER A 1 172 ? 8.281 -10.777 10.685 1.00 75.00 172 SER A CA 1
ATOM 1311 C C . SER A 1 172 ? 8.679 -10.853 9.212 1.00 75.00 172 SER A C 1
ATOM 1313 O O . SER A 1 172 ? 7.824 -11.049 8.350 1.00 75.00 172 SER A O 1
ATOM 1315 N N . LEU A 1 173 ? 9.963 -10.675 8.908 1.00 68.94 173 LEU A N 1
ATOM 1316 C CA . LEU A 1 173 ? 10.505 -10.985 7.583 1.00 68.94 173 LEU A CA 1
ATOM 1317 C C . LEU A 1 173 ? 10.476 -12.516 7.377 1.00 68.94 173 LEU A C 1
ATOM 1319 O O . LEU A 1 173 ? 10.911 -13.219 8.291 1.00 68.94 173 LEU A O 1
ATOM 1323 N N . PRO A 1 174 ? 10.050 -13.061 6.219 1.00 51.91 174 PRO A N 1
ATOM 1324 C CA . PRO A 1 174 ? 9.435 -12.429 5.052 1.00 51.91 174 PRO A CA 1
ATOM 1325 C C . PRO A 1 174 ? 7.891 -12.494 5.085 1.00 51.91 174 PRO A C 1
ATOM 1327 O O . PRO A 1 174 ? 7.316 -13.321 5.795 1.00 51.91 174 PRO A O 1
ATOM 1330 N N . PRO A 1 175 ? 7.204 -11.644 4.296 1.00 49.09 175 PRO A N 1
ATOM 1331 C CA . PRO A 1 175 ? 5.756 -11.717 4.136 1.00 49.09 175 PRO A CA 1
ATOM 1332 C C . PRO A 1 175 ? 5.353 -13.115 3.655 1.00 49.09 175 PRO A C 1
ATOM 1334 O O . PRO A 1 175 ? 5.842 -13.595 2.633 1.00 49.09 175 PRO A O 1
ATOM 1337 N N . SER A 1 176 ? 4.455 -13.768 4.394 1.00 43.78 176 SER A N 1
ATOM 1338 C CA . SER A 1 176 ? 3.767 -14.951 3.880 1.00 43.78 176 SER A CA 1
ATOM 1339 C C . SER A 1 176 ? 2.975 -14.523 2.639 1.00 43.78 176 SER A C 1
ATOM 1341 O O . SER A 1 176 ? 2.334 -13.467 2.700 1.00 43.78 176 SER A O 1
ATOM 1343 N N . PRO A 1 177 ? 3.022 -15.276 1.522 1.00 48.44 177 PRO A N 1
ATOM 1344 C CA . PRO A 1 177 ? 2.232 -14.958 0.339 1.00 48.44 177 PRO A CA 1
ATOM 1345 C C . PRO A 1 177 ? 0.775 -14.775 0.761 1.00 48.44 177 PRO A C 1
ATOM 1347 O O . PRO A 1 177 ? 0.230 -15.611 1.486 1.00 48.44 177 PRO A O 1
ATOM 1350 N N . ALA A 1 178 ? 0.195 -13.636 0.376 1.00 50.09 178 ALA A N 1
ATOM 1351 C CA . ALA A 1 178 ? -1.191 -13.318 0.669 1.00 50.09 178 ALA A CA 1
ATOM 1352 C C . ALA A 1 178 ? -2.066 -14.470 0.163 1.00 50.09 178 ALA A C 1
ATOM 1354 O O . ALA A 1 178 ? -1.993 -14.845 -1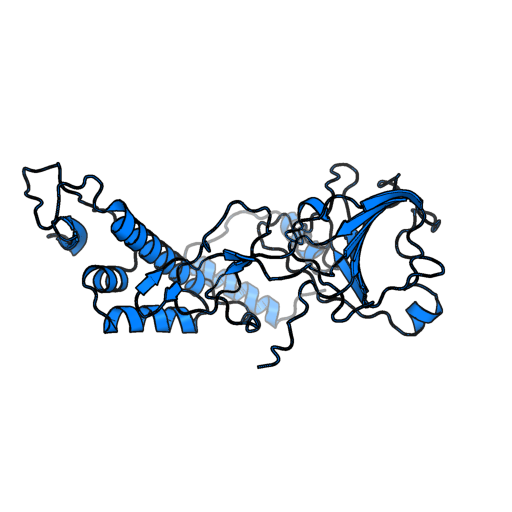.008 1.00 50.09 178 ALA A O 1
ATOM 1355 N N . SER A 1 179 ? -2.842 -15.070 1.060 1.00 48.06 179 SER A N 1
ATOM 1356 C CA . SER A 1 179 ? -3.839 -16.066 0.687 1.00 48.06 179 SER A CA 1
ATOM 1357 C C . SER A 1 179 ? -4.893 -15.396 -0.204 1.00 48.06 179 SER A C 1
ATOM 1359 O O . SER A 1 179 ? -5.359 -14.311 0.154 1.00 48.06 179 SER A O 1
ATOM 1361 N N . PRO A 1 180 ? -5.236 -15.991 -1.359 1.00 50.31 180 PRO A N 1
ATOM 1362 C CA . PRO A 1 180 ? -6.150 -15.386 -2.319 1.00 50.31 180 PRO A CA 1
ATOM 1363 C C . PRO A 1 180 ? -7.582 -15.293 -1.773 1.00 50.31 180 PRO A C 1
ATOM 1365 O O . PRO A 1 180 ? -7.998 -16.135 -0.979 1.00 50.31 180 PRO A O 1
ATOM 1368 N N . ASP A 1 181 ? -8.265 -14.237 -2.228 1.00 53.03 181 ASP A N 1
ATOM 1369 C CA . ASP A 1 181 ? -9.688 -13.881 -2.125 1.00 53.03 181 ASP A CA 1
ATOM 1370 C C . ASP A 1 181 ? -10.506 -14.583 -1.036 1.00 53.03 181 ASP A C 1
ATOM 1372 O O . ASP A 1 181 ? -11.076 -15.658 -1.227 1.00 53.03 181 ASP A O 1
ATOM 1376 N N . LEU A 1 182 ? -10.627 -13.902 0.106 1.00 56.00 182 LEU A N 1
ATOM 1377 C CA . LEU A 1 182 ? -11.660 -14.202 1.086 1.00 56.00 182 LEU A CA 1
ATOM 1378 C C . LEU A 1 182 ? -13.020 -13.665 0.611 1.00 56.00 182 LEU A C 1
ATOM 1380 O O . LEU A 1 182 ? -13.132 -12.529 0.152 1.00 56.00 182 LEU A O 1
ATOM 1384 N N . ASP A 1 183 ? -14.055 -14.484 0.803 1.00 69.25 183 ASP A N 1
ATOM 1385 C CA . ASP A 1 183 ? -15.467 -14.160 0.586 1.00 69.25 183 ASP A CA 1
ATOM 1386 C C . ASP A 1 183 ? -15.884 -12.804 1.185 1.00 69.25 183 ASP A C 1
ATOM 1388 O O . ASP A 1 183 ? -15.449 -12.415 2.270 1.00 69.25 183 ASP A O 1
ATOM 1392 N N . SER A 1 184 ? -16.845 -12.128 0.544 1.00 73.94 184 SER A N 1
ATOM 1393 C CA . SER A 1 184 ? -17.424 -10.846 0.994 1.00 73.94 184 SER A CA 1
ATOM 1394 C C . SER A 1 184 ? -17.882 -10.839 2.465 1.00 73.94 184 SER A C 1
ATOM 1396 O O . SER A 1 184 ? -17.811 -9.800 3.125 1.00 73.94 184 SER A O 1
ATOM 1398 N N . LEU A 1 185 ? -18.311 -11.987 3.004 1.00 75.50 185 LEU A N 1
ATOM 1399 C CA . LEU A 1 185 ? -18.694 -12.125 4.413 1.00 75.50 185 LEU A CA 1
ATOM 1400 C C . LEU A 1 185 ? -17.512 -11.884 5.367 1.00 75.50 185 LEU A C 1
ATOM 1402 O O . LEU A 1 185 ? -17.689 -11.311 6.444 1.00 75.50 185 LEU A O 1
ATOM 1406 N N . ALA A 1 186 ? -16.307 -12.289 4.972 1.00 84.56 186 ALA A N 1
ATOM 1407 C CA . ALA A 1 186 ? -15.115 -12.113 5.783 1.00 84.56 186 ALA A CA 1
ATOM 1408 C C . ALA A 1 186 ? -14.655 -10.651 5.837 1.00 84.56 186 ALA A C 1
ATOM 1410 O O . ALA A 1 186 ? -14.175 -10.207 6.879 1.00 84.56 186 ALA A O 1
ATOM 1411 N N . GLU A 1 187 ? -14.859 -9.873 4.770 1.00 88.25 187 GLU A N 1
ATOM 1412 C CA . GLU A 1 187 ? -14.547 -8.439 4.791 1.00 88.25 187 GLU A CA 1
ATOM 1413 C C . GLU A 1 187 ? -15.463 -7.670 5.757 1.00 88.25 187 GLU A C 1
ATOM 1415 O O . GLU A 1 187 ? -14.974 -6.835 6.517 1.00 88.25 187 GLU A O 1
ATOM 1420 N N . ALA A 1 188 ? -16.757 -8.010 5.837 1.00 91.81 188 ALA A N 1
ATOM 1421 C CA . ALA A 1 188 ? -17.661 -7.410 6.825 1.00 91.81 188 ALA A CA 1
ATOM 1422 C C . ALA A 1 188 ? -17.254 -7.755 8.273 1.00 91.81 188 ALA A C 1
ATOM 1424 O O . ALA A 1 188 ? -17.220 -6.884 9.145 1.00 91.81 188 ALA A O 1
ATOM 1425 N N . GLN A 1 189 ? -16.889 -9.016 8.538 1.00 93.75 189 GLN A N 1
ATOM 1426 C CA . GLN A 1 189 ? -16.390 -9.440 9.854 1.00 93.75 189 GLN A CA 1
ATOM 1427 C C . GLN A 1 189 ? -15.089 -8.721 10.233 1.00 93.75 189 GLN A C 1
ATOM 1429 O O . GLN A 1 189 ? -14.934 -8.256 11.364 1.00 93.75 189 GLN A O 1
ATOM 1434 N N . LYS A 1 190 ? -14.171 -8.586 9.277 1.00 94.19 190 LYS A N 1
ATOM 1435 C CA . LYS A 1 190 ? -12.915 -7.846 9.418 1.00 94.19 190 LYS A CA 1
ATOM 1436 C C . LYS A 1 190 ? -13.153 -6.361 9.692 1.00 94.19 190 LYS A C 1
ATOM 1438 O O . LYS A 1 190 ? -12.486 -5.798 10.562 1.00 94.19 190 LYS A O 1
ATOM 1443 N N . GLU A 1 191 ? -14.118 -5.733 9.023 1.00 94.75 191 GLU A N 1
ATOM 1444 C CA . GLU A 1 191 ? -14.503 -4.342 9.285 1.00 94.75 191 GLU A CA 1
ATOM 1445 C C . GLU A 1 191 ? -15.012 -4.165 10.721 1.00 94.75 191 GLU A C 1
ATOM 1447 O O . GLU A 1 191 ? -14.493 -3.322 11.458 1.00 94.75 191 GLU A O 1
ATOM 1452 N N . ILE A 1 192 ? -15.974 -4.991 11.152 1.00 96.56 192 ILE A N 1
ATOM 1453 C CA . ILE A 1 192 ? -16.531 -4.959 12.515 1.00 96.56 192 ILE A CA 1
ATOM 1454 C C . ILE A 1 192 ? -15.424 -5.179 13.554 1.00 96.56 192 ILE A C 1
ATOM 1456 O O . ILE A 1 192 ? -15.356 -4.471 14.567 1.00 96.56 192 ILE A O 1
ATOM 1460 N N . PHE A 1 193 ? -14.511 -6.117 13.294 1.00 97.19 193 PHE A N 1
ATOM 1461 C CA . PHE A 1 193 ? -13.367 -6.384 14.159 1.00 97.19 193 PHE A CA 1
ATOM 1462 C C . PHE A 1 193 ? -12.479 -5.142 14.319 1.00 97.19 193 PHE A C 1
ATOM 1464 O O . PHE A 1 193 ? -12.178 -4.729 15.443 1.00 97.19 193 PHE A O 1
ATOM 1471 N N . PHE A 1 194 ? -12.089 -4.497 13.214 1.00 95.56 194 PHE A N 1
ATOM 1472 C CA . PHE A 1 194 ? -11.247 -3.302 13.269 1.00 95.56 194 PHE A CA 1
ATOM 1473 C C . PHE A 1 194 ? -11.968 -2.089 13.866 1.00 95.56 194 PHE A C 1
ATOM 1475 O O . PHE A 1 194 ? -11.337 -1.348 14.622 1.00 95.56 194 PHE A O 1
ATOM 1482 N N . LYS A 1 195 ? -13.273 -1.910 13.618 1.00 96.19 195 LYS A N 1
ATOM 1483 C CA . LYS A 1 195 ? -14.098 -0.895 14.301 1.00 96.19 195 LYS A CA 1
ATOM 1484 C C . LYS A 1 195 ? -14.073 -1.098 15.815 1.00 96.19 195 LYS A C 1
ATOM 1486 O O . LYS A 1 195 ? -13.842 -0.149 16.566 1.00 96.19 195 LYS A O 1
ATOM 1491 N N . THR A 1 196 ? -14.244 -2.340 16.261 1.00 97.75 196 THR A N 1
ATOM 1492 C CA . THR A 1 196 ? -14.237 -2.718 17.683 1.00 97.75 196 THR A CA 1
ATOM 1493 C C . THR A 1 196 ? -12.886 -2.449 18.331 1.00 97.75 196 THR A C 1
ATOM 1495 O O . THR A 1 196 ? -12.814 -1.807 19.382 1.00 97.75 196 THR A O 1
ATOM 1498 N N . LEU A 1 197 ? -11.805 -2.867 17.672 1.00 96.50 197 LEU A N 1
ATOM 1499 C CA . LEU A 1 197 ? -10.444 -2.640 18.143 1.00 96.50 197 LEU A CA 1
ATOM 1500 C C . LEU A 1 197 ? -10.107 -1.142 18.202 1.00 96.50 197 LEU A C 1
ATOM 1502 O O . LEU A 1 197 ? -9.567 -0.669 19.200 1.00 96.50 197 LEU A O 1
ATOM 1506 N N . ALA A 1 198 ? -10.475 -0.375 17.172 1.00 94.94 198 ALA A N 1
ATOM 1507 C CA . ALA A 1 198 ? -10.255 1.068 17.124 1.00 94.94 198 ALA A CA 1
ATOM 1508 C C . ALA A 1 198 ? -11.025 1.813 18.226 1.00 94.94 198 ALA A C 1
ATOM 1510 O O . ALA A 1 198 ? -10.466 2.717 18.860 1.00 94.94 198 ALA A O 1
ATOM 1511 N N . LEU A 1 199 ? -12.278 1.421 18.495 1.00 95.56 199 LEU A N 1
ATOM 1512 C CA . LEU A 1 199 ? -13.061 1.956 19.608 1.00 95.56 199 LEU A CA 1
ATOM 1513 C C . LEU A 1 199 ? -12.358 1.679 20.940 1.00 95.56 199 LEU A C 1
ATOM 1515 O O . LEU A 1 199 ? -12.137 2.613 21.710 1.00 95.56 199 LEU A O 1
ATOM 1519 N N . TYR A 1 200 ? -11.961 0.429 21.199 1.00 96.12 200 TYR A N 1
ATOM 1520 C CA . TYR A 1 200 ? -11.257 0.069 22.430 1.00 96.12 200 TYR A CA 1
ATOM 1521 C C . TYR A 1 200 ? -9.958 0.859 22.608 1.00 96.12 200 TYR A C 1
ATOM 1523 O O . TYR A 1 200 ? -9.747 1.439 23.669 1.00 96.12 200 TYR A O 1
ATOM 1531 N N . CYS A 1 201 ? -9.115 0.950 21.577 1.00 93.19 201 CYS A N 1
ATOM 1532 C CA . CYS A 1 201 ? -7.869 1.712 21.650 1.00 93.19 201 CYS A CA 1
ATOM 1533 C C . CYS A 1 201 ? -8.122 3.201 21.916 1.00 93.19 201 CYS A C 1
ATOM 1535 O O . CYS A 1 201 ? -7.453 3.801 22.754 1.00 93.19 201 CYS A O 1
ATOM 1537 N N . THR A 1 202 ? -9.149 3.781 21.290 1.00 92.62 202 THR A N 1
ATOM 1538 C CA . THR A 1 202 ? -9.564 5.165 21.565 1.00 92.62 202 THR A CA 1
ATOM 1539 C C . THR A 1 202 ? -10.001 5.335 23.021 1.00 92.62 202 THR A C 1
ATOM 1541 O O . THR A 1 202 ? -9.647 6.325 23.657 1.00 92.62 202 THR A O 1
ATOM 1544 N N . LEU A 1 203 ? -10.742 4.371 23.576 1.00 92.06 203 LEU A N 1
ATOM 1545 C CA . LEU A 1 203 ? -11.140 4.371 24.984 1.00 92.06 203 LEU A CA 1
ATOM 1546 C C . LEU A 1 203 ? -9.951 4.149 25.928 1.00 92.06 203 LEU A C 1
ATOM 1548 O O . LEU A 1 203 ? -9.907 4.761 26.987 1.00 92.06 203 LEU A O 1
ATOM 1552 N N . ALA A 1 204 ? -8.971 3.328 25.564 1.00 89.50 204 ALA A N 1
ATOM 1553 C CA . ALA A 1 204 ? -7.783 3.098 26.380 1.00 89.50 204 ALA A CA 1
ATOM 1554 C C . ALA A 1 204 ? -6.864 4.333 26.421 1.00 89.50 204 ALA A C 1
ATOM 1556 O O . ALA A 1 204 ? -6.348 4.680 27.480 1.00 89.50 204 ALA A O 1
ATOM 1557 N N . GLU A 1 205 ? -6.695 5.025 25.289 1.00 86.38 205 GLU A N 1
ATOM 1558 C CA . GLU A 1 205 ? -5.855 6.224 25.183 1.00 86.38 205 GLU A CA 1
ATOM 1559 C C . GLU A 1 205 ? -6.550 7.485 25.715 1.00 86.38 205 GLU A C 1
ATOM 1561 O O . GLU A 1 205 ? -5.948 8.277 26.439 1.00 86.38 205 GLU A O 1
ATOM 1566 N N . LYS A 1 206 ? -7.820 7.697 25.343 1.00 81.62 206 LYS A N 1
ATOM 1567 C CA . LYS A 1 206 ? -8.566 8.941 25.611 1.00 81.62 206 LYS A CA 1
ATOM 1568 C C . LYS A 1 206 ? -9.657 8.798 26.659 1.00 81.62 206 LYS A C 1
ATOM 1570 O O . LYS A 1 206 ? -10.208 9.811 27.082 1.00 81.62 206 LYS A O 1
ATOM 1575 N N . GLY A 1 207 ? -9.994 7.582 27.085 1.00 64.25 207 GLY A N 1
ATOM 1576 C CA . GLY A 1 207 ? -11.070 7.315 28.047 1.00 64.25 207 GLY A CA 1
ATOM 1577 C C . GLY A 1 207 ? -10.832 7.871 29.448 1.00 64.25 207 GLY A C 1
ATOM 1578 O O . GLY A 1 207 ? -11.719 7.761 30.291 1.00 64.25 207 GLY A O 1
ATOM 1579 N N . SER A 1 208 ? -9.717 8.572 29.677 1.00 57.41 208 SER A N 1
ATOM 1580 C CA . SER A 1 208 ? -9.615 9.593 30.720 1.00 57.41 208 SER A CA 1
ATOM 1581 C C . SER A 1 208 ? -9.517 10.994 30.084 1.00 57.41 208 SER A C 1
ATOM 1583 O O . SER A 1 208 ? -8.436 11.581 30.054 1.00 57.41 208 SER A O 1
ATOM 1585 N N . PRO A 1 209 ? -10.620 11.581 29.559 1.00 48.50 209 PRO A N 1
ATOM 1586 C CA . PRO A 1 209 ? -10.565 12.862 28.840 1.00 48.50 209 PRO A CA 1
ATOM 1587 C C . PRO A 1 209 ? -10.187 14.038 29.746 1.00 48.50 209 PRO A C 1
ATOM 1589 O O . PRO A 1 209 ? -9.947 15.148 29.279 1.00 48.50 209 PRO A O 1
ATOM 1592 N N . ARG A 1 210 ? -10.179 13.811 31.059 1.00 53.34 210 ARG A N 1
ATOM 1593 C CA . ARG A 1 210 ? -9.744 14.718 32.112 1.00 53.34 210 ARG A CA 1
ATOM 1594 C C . ARG A 1 210 ? -9.239 13.808 33.218 1.00 53.34 210 ARG A C 1
ATOM 1596 O O . ARG A 1 210 ? -9.984 12.921 33.626 1.00 53.34 210 ARG A O 1
ATOM 1603 N N . SER A 1 211 ? -8.031 14.037 33.714 1.00 56.19 211 SER A N 1
ATOM 1604 C CA . SER A 1 211 ? -7.332 13.306 34.789 1.00 56.19 211 SER A CA 1
ATOM 1605 C C . SER A 1 211 ? -8.089 13.169 36.130 1.00 56.19 211 SER A C 1
ATOM 1607 O O . SER A 1 211 ? -7.504 12.808 37.148 1.00 56.19 211 SER A O 1
ATOM 1609 N N . LEU A 1 212 ? -9.388 13.466 36.161 1.00 74.88 212 LEU A N 1
ATOM 1610 C CA . LEU A 1 212 ? -10.232 13.526 37.344 1.00 74.88 212 LEU A CA 1
ATOM 1611 C C . LEU A 1 212 ? -10.988 12.218 37.599 1.00 74.88 212 LEU A C 1
ATOM 1613 O O . LEU A 1 212 ? -11.162 11.845 38.757 1.00 74.88 212 LEU A O 1
ATOM 1617 N N . CYS A 1 213 ? -11.436 11.503 36.560 1.00 85.69 213 CYS A N 1
ATOM 1618 C CA . CYS A 1 213 ? -12.221 10.285 36.764 1.00 85.69 213 CYS A CA 1
ATOM 1619 C C . CYS A 1 213 ? -11.342 9.029 36.710 1.00 85.69 213 CYS A C 1
ATOM 1621 O O . CYS A 1 213 ? -10.818 8.680 35.655 1.00 85.69 213 CYS A O 1
ATOM 1623 N N . LYS A 1 214 ? -11.228 8.335 37.849 1.00 88.81 214 LYS A N 1
ATOM 1624 C CA . LYS A 1 214 ? -10.551 7.031 37.986 1.00 88.81 214 LYS A CA 1
ATOM 1625 C C . LYS A 1 214 ? -11.476 5.832 37.739 1.00 88.81 214 LYS A C 1
ATOM 1627 O O . LYS A 1 214 ? -11.052 4.697 37.928 1.00 88.81 214 LYS A O 1
ATOM 1632 N N . GLY A 1 215 ? -12.730 6.086 37.368 1.00 90.75 215 GLY A N 1
ATOM 1633 C CA . GLY A 1 215 ? -13.726 5.036 37.214 1.00 90.75 215 GLY A CA 1
ATOM 1634 C C . GLY A 1 215 ? -13.460 4.177 35.983 1.00 90.75 215 GLY A C 1
ATOM 1635 O O . GLY A 1 215 ? -13.205 4.703 34.898 1.00 90.75 215 GLY A O 1
ATOM 1636 N N . LYS A 1 216 ? -13.580 2.861 36.137 1.00 93.19 216 LYS A N 1
ATOM 1637 C CA . LYS A 1 216 ? -13.507 1.885 35.050 1.00 93.19 216 LYS A CA 1
ATOM 1638 C C . LYS A 1 216 ? -14.674 2.063 34.071 1.00 93.19 216 LYS A C 1
ATOM 1640 O O . LYS A 1 216 ? -15.803 2.371 34.461 1.00 93.19 216 LYS A O 1
ATOM 1645 N N . LEU A 1 217 ? -14.406 1.848 32.784 1.00 94.94 217 LEU A N 1
ATOM 1646 C CA . LEU A 1 217 ? -15.448 1.707 31.769 1.00 94.94 217 LEU A CA 1
ATOM 1647 C C . LEU A 1 217 ? -16.033 0.296 31.833 1.00 94.94 217 LEU A C 1
ATOM 1649 O O . LEU A 1 217 ? -15.302 -0.691 31.787 1.00 94.94 217 LEU A O 1
ATOM 1653 N N . VAL A 1 218 ? -17.355 0.209 31.935 1.00 95.81 218 VAL A N 1
ATOM 1654 C CA . VAL A 1 218 ? -18.095 -1.050 32.032 1.00 95.81 218 VAL A CA 1
ATOM 1655 C C . VAL A 1 218 ? -19.089 -1.164 30.885 1.00 95.81 218 VAL A C 1
ATOM 1657 O O . VAL A 1 218 ? -19.807 -0.210 30.576 1.00 95.81 218 VAL A O 1
ATOM 1660 N N . LEU A 1 219 ? -19.136 -2.343 30.268 1.00 97.69 219 LEU A N 1
ATOM 1661 C CA . LEU A 1 219 ? -20.134 -2.694 29.266 1.00 97.69 219 LEU A CA 1
ATOM 1662 C C . LEU A 1 219 ? -21.387 -3.220 29.974 1.00 97.69 219 LEU A C 1
ATOM 1664 O O . LEU A 1 219 ? -21.339 -4.219 30.693 1.00 97.69 219 LEU A O 1
ATOM 1668 N N . ARG A 1 220 ? -22.515 -2.542 29.782 1.00 97.56 220 ARG A N 1
ATOM 1669 C CA . ARG A 1 220 ? -23.812 -2.881 30.375 1.00 97.56 220 ARG A CA 1
ATOM 1670 C C . ARG A 1 220 ? -24.844 -3.145 29.289 1.00 97.56 220 ARG A C 1
ATOM 1672 O O . ARG A 1 220 ? -24.631 -2.803 28.132 1.00 97.56 220 ARG A O 1
ATOM 1679 N N . VAL A 1 221 ? -25.953 -3.748 29.691 1.00 97.56 221 VAL A N 1
ATOM 1680 C CA . VAL A 1 221 ? -27.119 -4.003 28.845 1.00 97.56 221 VAL A CA 1
ATOM 1681 C C . VAL A 1 221 ? -28.302 -3.264 29.463 1.00 97.56 221 VAL A C 1
ATOM 1683 O O . VAL A 1 221 ? -28.451 -3.275 30.687 1.00 97.56 221 VAL A O 1
ATOM 1686 N N . ASP A 1 222 ? -29.071 -2.538 28.653 1.00 96.25 222 ASP A N 1
ATOM 1687 C CA . ASP A 1 222 ? -30.267 -1.836 29.124 1.00 96.25 222 ASP A CA 1
ATOM 1688 C C . ASP A 1 222 ? -31.475 -2.784 29.241 1.00 96.25 222 ASP A C 1
ATOM 1690 O O . ASP A 1 222 ? -31.397 -3.972 28.935 1.00 96.25 222 ASP A O 1
ATOM 1694 N N . GLU A 1 223 ? -32.610 -2.259 29.703 1.00 97.31 223 GLU A N 1
ATOM 1695 C CA . GLU A 1 223 ? -33.863 -3.021 29.826 1.00 97.31 223 GLU A CA 1
ATOM 1696 C C . GLU A 1 223 ? -34.406 -3.543 28.480 1.00 97.31 223 GLU A C 1
ATOM 1698 O O . GLU A 1 223 ? -35.242 -4.441 28.468 1.00 97.31 223 GLU A O 1
ATOM 1703 N N . TYR A 1 224 ? -33.902 -3.025 27.354 1.00 96.88 224 TYR A N 1
ATOM 1704 C CA . TYR A 1 224 ? -34.263 -3.432 25.995 1.00 96.88 224 TYR A CA 1
ATOM 1705 C C . TYR A 1 224 ? -33.243 -4.397 25.376 1.00 96.88 224 TYR A C 1
ATOM 1707 O O . TYR A 1 224 ? -33.327 -4.696 24.187 1.00 96.88 224 TYR A O 1
ATOM 1715 N N . GLY A 1 225 ? -32.253 -4.866 26.142 1.00 96.25 225 GLY A N 1
ATOM 1716 C CA . GLY A 1 225 ? -31.218 -5.763 25.631 1.00 96.25 225 GLY A CA 1
ATOM 1717 C C . GLY A 1 225 ? -30.112 -5.068 24.827 1.00 96.25 225 GLY A C 1
ATOM 1718 O O . GLY A 1 225 ? -29.247 -5.750 24.279 1.00 96.25 225 GLY A O 1
ATOM 1719 N N . ARG A 1 226 ? -30.083 -3.730 24.759 1.00 96.94 226 ARG A N 1
ATOM 1720 C CA . ARG A 1 226 ? -29.062 -2.991 24.000 1.00 96.94 226 ARG A CA 1
ATOM 1721 C C . ARG A 1 226 ? -27.811 -2.781 24.835 1.00 96.94 226 ARG A C 1
ATOM 1723 O O . ARG A 1 226 ? -27.879 -2.348 25.989 1.00 96.94 226 ARG A O 1
ATOM 1730 N N . SER A 1 227 ? -26.656 -3.060 24.240 1.00 97.94 227 SER A N 1
ATOM 1731 C CA . SER A 1 227 ? -25.364 -2.885 24.902 1.00 97.94 227 SER A CA 1
ATOM 1732 C C . SER A 1 227 ? -24.920 -1.423 24.881 1.00 97.94 227 SER A C 1
ATOM 1734 O O . SER A 1 227 ? -25.060 -0.733 23.877 1.00 97.94 227 SER A O 1
ATOM 1736 N N . PHE A 1 228 ? -24.345 -0.948 25.983 1.00 97.69 228 PHE A N 1
ATOM 1737 C CA . PHE A 1 228 ? -23.773 0.393 26.086 1.00 97.69 228 PHE A CA 1
ATOM 1738 C C . PHE A 1 228 ? -22.551 0.399 27.009 1.00 97.69 228 PHE A C 1
ATOM 1740 O O . PHE A 1 228 ? -22.466 -0.378 27.960 1.00 97.69 228 PHE A O 1
ATOM 1747 N N . ILE A 1 229 ? -21.604 1.302 26.759 1.00 96.94 229 ILE A N 1
ATOM 1748 C CA . ILE A 1 229 ? -20.448 1.521 27.638 1.00 96.94 229 ILE A CA 1
ATOM 1749 C C . ILE A 1 229 ? -20.739 2.721 28.527 1.00 96.94 229 ILE A C 1
ATOM 1751 O O . ILE A 1 229 ? -21.189 3.760 28.048 1.00 96.94 229 ILE A O 1
ATOM 1755 N N . GLN A 1 230 ? -20.446 2.616 29.819 1.00 95.62 230 GLN A N 1
ATOM 1756 C CA . GLN A 1 230 ? -20.467 3.766 30.718 1.00 95.62 230 GLN A CA 1
ATOM 1757 C C . GLN A 1 230 ? -19.319 3.721 31.721 1.00 95.62 230 GLN A C 1
ATOM 1759 O O . GLN A 1 230 ? -18.814 2.653 32.053 1.00 95.62 230 GLN A O 1
ATOM 1764 N N . CYS A 1 231 ? -18.940 4.879 32.254 1.00 94.31 231 CYS A N 1
ATOM 1765 C CA . CYS A 1 231 ? -18.103 4.919 33.449 1.00 94.31 231 CYS A CA 1
ATOM 1766 C C . CYS A 1 231 ? -18.865 4.341 34.654 1.00 94.31 231 CYS A C 1
ATOM 1768 O O . CYS A 1 231 ? -20.044 4.640 34.849 1.00 94.31 231 CYS A O 1
ATOM 1770 N N . GLU A 1 232 ? -18.198 3.548 35.489 1.00 95.12 232 GLU A N 1
ATOM 1771 C CA . GLU A 1 232 ? -18.798 2.927 36.676 1.00 95.12 232 GLU A CA 1
ATOM 1772 C C . GLU A 1 232 ? -19.305 3.934 37.721 1.00 95.12 232 GLU A C 1
ATOM 1774 O O . GLU A 1 232 ? -20.251 3.641 38.448 1.00 95.12 232 GLU A O 1
ATOM 1779 N N . HIS A 1 233 ? -18.720 5.134 37.770 1.00 93.81 233 HIS A N 1
ATOM 1780 C CA . HIS A 1 233 ? -19.131 6.206 38.682 1.00 93.81 233 HIS A CA 1
ATOM 1781 C C . HIS A 1 233 ? -20.308 7.038 38.159 1.00 93.81 233 HIS A C 1
ATOM 1783 O O . HIS A 1 233 ? -20.822 7.897 38.875 1.00 93.81 233 HIS A O 1
ATOM 1789 N N . ARG A 1 234 ? -20.757 6.791 36.924 1.00 93.44 234 ARG A N 1
ATOM 1790 C CA . ARG A 1 234 ? -21.856 7.537 36.317 1.00 93.44 234 ARG A CA 1
ATOM 1791 C C . ARG A 1 234 ? -23.168 7.271 37.051 1.00 93.44 234 ARG A C 1
ATOM 1793 O O . ARG A 1 234 ? -23.671 6.148 37.051 1.00 93.44 234 ARG A O 1
ATOM 1800 N N . LYS A 1 235 ? -23.751 8.327 37.614 1.00 93.38 235 LYS A N 1
ATOM 1801 C CA . LYS A 1 235 ? -25.120 8.340 38.153 1.00 93.38 235 LYS A CA 1
ATOM 1802 C C . LYS A 1 235 ? -26.088 8.906 37.114 1.00 93.38 235 LYS A C 1
ATOM 1804 O O . LYS A 1 235 ? -25.663 9.523 36.139 1.00 93.38 235 LYS A O 1
ATOM 1809 N N . LYS A 1 236 ? -27.395 8.698 37.296 1.00 91.69 236 LYS A N 1
ATOM 1810 C CA . LYS A 1 236 ? -28.424 9.151 36.341 1.00 91.69 236 LYS A CA 1
ATOM 1811 C C . LYS A 1 236 ? -28.443 10.680 36.205 1.00 91.69 236 LYS A C 1
ATOM 1813 O O . LYS A 1 236 ? -28.699 11.199 35.121 1.00 91.69 236 LYS A O 1
ATOM 1818 N N . GLU A 1 237 ? -28.121 11.375 37.288 1.00 92.75 237 GLU A N 1
ATOM 1819 C CA . GLU A 1 237 ? -28.086 12.832 37.403 1.00 92.75 237 GLU A CA 1
ATOM 1820 C C . GLU A 1 237 ? -26.747 13.421 36.929 1.00 92.75 237 GLU A C 1
ATOM 1822 O O . GLU A 1 237 ? -26.677 14.602 36.589 1.00 92.75 237 GLU A O 1
ATOM 1827 N N . ASP A 1 238 ? -25.690 12.603 36.863 1.00 87.19 238 ASP A N 1
ATOM 1828 C CA . ASP A 1 238 ? -24.332 13.056 36.576 1.00 87.19 238 ASP A CA 1
ATOM 1829 C C . ASP A 1 238 ? -23.959 12.863 35.100 1.00 87.19 238 ASP A C 1
ATOM 1831 O O . ASP A 1 238 ? -23.592 11.781 34.628 1.00 87.19 238 ASP A O 1
ATOM 1835 N N . LYS A 1 239 ? -24.047 13.965 34.355 1.00 88.56 239 LYS A N 1
ATOM 1836 C CA . LYS A 1 239 ? -23.720 14.016 32.926 1.00 88.56 239 LYS A CA 1
ATOM 1837 C C . LYS A 1 239 ? -22.224 14.185 32.646 1.00 88.56 239 LYS A C 1
ATOM 1839 O O . LYS A 1 239 ? -21.848 14.128 31.480 1.00 88.56 239 LYS A O 1
ATOM 1844 N N . ALA A 1 240 ? -21.380 14.391 33.662 1.00 89.62 240 ALA A N 1
ATOM 1845 C CA . ALA A 1 240 ? -19.944 14.591 33.461 1.00 89.62 240 ALA A CA 1
ATOM 1846 C C . ALA A 1 240 ? -19.215 13.291 33.082 1.00 89.62 240 ALA A C 1
ATOM 1848 O O . ALA A 1 240 ? -18.139 13.329 32.484 1.00 89.62 240 ALA A O 1
ATOM 1849 N N . HIS A 1 241 ? -19.806 12.139 33.406 1.00 90.31 241 HIS A N 1
ATOM 1850 C CA . HIS A 1 241 ? -19.249 10.829 33.095 1.00 90.31 241 HIS A CA 1
ATOM 1851 C C . HIS A 1 241 ? -19.664 10.320 31.707 1.00 90.31 241 HIS A C 1
ATOM 1853 O O . HIS A 1 241 ? -20.813 10.472 31.280 1.00 90.31 241 HIS A O 1
ATOM 1859 N N . LEU A 1 242 ? -18.728 9.636 31.039 1.00 92.12 242 LEU A N 1
ATOM 1860 C CA . LEU A 1 242 ? -18.910 9.056 29.706 1.00 92.12 242 LEU A CA 1
ATOM 1861 C C . LEU A 1 242 ? -20.043 8.017 29.675 1.00 92.12 242 LEU A C 1
ATOM 1863 O O . LEU A 1 242 ? -20.118 7.133 30.535 1.00 92.12 242 LEU A O 1
ATOM 1867 N N . ILE A 1 243 ? -20.869 8.092 28.630 1.00 95.06 243 ILE A N 1
ATOM 1868 C CA . ILE A 1 243 ? -21.742 7.012 28.164 1.00 95.06 243 ILE A CA 1
ATOM 1869 C C . ILE A 1 243 ? -21.700 6.939 26.637 1.00 95.06 243 ILE A C 1
ATOM 1871 O O . ILE A 1 243 ? -21.777 7.967 25.968 1.00 95.06 243 ILE A O 1
ATOM 1875 N N . LEU A 1 244 ? -21.627 5.728 26.096 1.00 95.94 244 LEU A N 1
ATOM 1876 C CA . LEU A 1 244 ? -21.713 5.432 24.670 1.00 95.94 244 LEU A CA 1
ATOM 1877 C C . LEU A 1 244 ? -22.822 4.404 24.460 1.00 95.94 244 LEU A C 1
ATOM 1879 O O . LEU A 1 244 ? -22.714 3.282 24.947 1.00 95.94 244 LEU A O 1
ATOM 1883 N N . ARG A 1 245 ? -23.906 4.809 23.790 1.00 96.19 245 ARG A N 1
ATOM 1884 C CA . ARG A 1 245 ? -25.115 3.983 23.605 1.00 96.19 245 ARG A CA 1
ATOM 1885 C C . ARG A 1 245 ? -25.181 3.269 22.258 1.00 96.19 245 ARG A C 1
ATOM 1887 O O . ARG A 1 245 ? -25.866 2.265 22.159 1.00 96.19 245 ARG A O 1
ATOM 1894 N N . THR A 1 246 ? -24.511 3.796 21.240 1.00 94.94 246 THR A N 1
ATOM 1895 C CA . THR A 1 246 ? -24.574 3.270 19.875 1.00 94.94 246 THR A CA 1
ATOM 1896 C C . THR A 1 246 ? -23.467 2.244 19.694 1.00 94.94 246 THR A C 1
ATOM 1898 O O . THR A 1 246 ? -22.346 2.619 19.352 1.00 94.94 246 THR A O 1
ATOM 1901 N N . LEU A 1 247 ? -23.756 0.977 20.006 1.00 97.19 247 LEU A N 1
ATOM 1902 C CA . LEU A 1 247 ? -22.788 -0.118 19.893 1.00 97.19 247 LEU A CA 1
ATOM 1903 C C . LEU A 1 247 ? -23.190 -1.209 18.881 1.00 97.19 247 LEU A C 1
ATOM 1905 O O . LEU A 1 247 ? -22.557 -2.258 18.837 1.00 97.19 247 LEU A O 1
ATOM 1909 N N . ASP A 1 248 ? -24.207 -0.965 18.057 1.00 95.31 248 ASP A N 1
ATOM 1910 C CA . ASP A 1 248 ? -24.788 -1.985 17.170 1.00 95.31 248 ASP A CA 1
ATOM 1911 C C . ASP A 1 248 ? -23.850 -2.417 16.022 1.00 95.31 248 ASP A C 1
ATOM 1913 O O . ASP A 1 248 ? -24.022 -3.488 15.451 1.00 95.31 248 ASP A O 1
ATOM 1917 N N . GLU A 1 249 ? -22.825 -1.617 15.709 1.00 96.12 249 GLU A N 1
ATOM 1918 C CA . GLU A 1 249 ? -21.835 -1.899 14.655 1.00 96.12 249 GLU A CA 1
ATOM 1919 C C . GLU A 1 249 ? -20.551 -2.586 15.162 1.00 96.12 249 GLU A C 1
ATOM 1921 O O . GLU A 1 249 ? -19.566 -2.683 14.426 1.00 96.12 249 GLU A O 1
ATOM 1926 N N . PHE A 1 250 ? -20.516 -3.023 16.424 1.00 97.62 250 PHE A N 1
ATOM 1927 C CA . PHE A 1 250 ? -19.314 -3.584 17.047 1.00 97.62 250 PHE A CA 1
ATOM 1928 C C . PHE A 1 250 ? -19.503 -5.048 17.453 1.00 97.62 250 PHE A C 1
ATOM 1930 O O . PHE A 1 250 ? -20.601 -5.497 17.778 1.00 97.62 250 PHE A O 1
ATOM 1937 N N . ASP A 1 251 ? -18.395 -5.785 17.512 1.00 97.75 251 ASP A N 1
ATOM 1938 C CA . ASP A 1 251 ? -18.339 -7.124 18.096 1.00 97.75 251 ASP A CA 1
ATOM 1939 C C . ASP A 1 251 ? -18.428 -6.990 19.625 1.00 97.75 251 ASP A C 1
ATOM 1941 O O . ASP A 1 251 ? -17.433 -6.787 20.325 1.00 97.75 251 ASP A O 1
ATOM 1945 N N . ILE A 1 252 ? -19.659 -7.034 20.145 1.00 98.06 252 ILE A N 1
ATOM 1946 C CA . ILE A 1 252 ? -19.958 -6.885 21.574 1.00 98.06 252 ILE A CA 1
ATOM 1947 C C . ILE A 1 252 ? -19.219 -7.927 22.438 1.00 98.06 252 ILE A C 1
ATOM 1949 O O . ILE A 1 252 ? -18.647 -7.521 23.457 1.00 98.06 252 ILE A O 1
ATOM 1953 N N . PRO A 1 253 ? -19.187 -9.234 22.090 1.00 98.44 253 PRO A N 1
ATOM 1954 C CA . PRO A 1 253 ? -18.364 -10.214 22.800 1.00 98.44 253 PRO A CA 1
ATOM 1955 C C . PRO A 1 253 ? -16.876 -9.844 22.869 1.00 98.44 253 PRO A C 1
ATOM 1957 O O . PRO A 1 253 ? -16.303 -9.862 23.962 1.00 98.44 253 PRO A O 1
ATOM 1960 N N . TYR A 1 254 ? -16.263 -9.439 21.752 1.00 98.31 254 TYR A N 1
ATOM 1961 C CA . TYR A 1 254 ? -14.848 -9.060 21.746 1.00 98.31 254 TYR A CA 1
ATOM 1962 C C . TYR A 1 254 ? -14.593 -7.787 22.561 1.00 98.31 254 TYR A C 1
ATOM 1964 O O . TYR A 1 254 ? -13.667 -7.730 23.373 1.00 98.31 254 TYR A O 1
ATOM 1972 N N . LEU A 1 255 ? -15.455 -6.778 22.409 1.00 98.12 255 LEU A N 1
ATOM 1973 C CA . LEU A 1 255 ? -15.371 -5.523 23.153 1.00 98.12 255 LEU A CA 1
ATOM 1974 C C . LEU A 1 255 ? -15.482 -5.745 24.664 1.00 98.12 255 LEU A C 1
ATOM 1976 O O . LEU A 1 255 ? -14.750 -5.122 25.437 1.00 98.12 255 LEU A O 1
ATOM 1980 N N . ARG A 1 256 ? -16.371 -6.651 25.091 1.00 98.12 256 ARG A N 1
ATOM 1981 C CA . ARG A 1 256 ? -16.488 -7.071 26.491 1.00 98.12 256 ARG A CA 1
ATOM 1982 C C . ARG A 1 256 ? -15.174 -7.657 26.990 1.00 98.12 256 ARG A C 1
ATOM 1984 O O . ARG A 1 256 ? -14.661 -7.186 28.003 1.00 98.12 256 ARG A O 1
ATOM 1991 N N . ALA A 1 257 ? -14.619 -8.623 26.257 1.00 98.06 257 ALA A N 1
ATOM 1992 C CA . ALA A 1 257 ? -13.377 -9.284 26.638 1.00 98.06 257 ALA A CA 1
ATOM 1993 C C . ALA A 1 257 ? -12.219 -8.279 26.780 1.00 98.06 257 ALA A C 1
ATOM 1995 O O . ALA A 1 257 ? -11.470 -8.322 27.757 1.00 98.06 257 ALA A O 1
ATOM 1996 N N . LEU A 1 258 ? -12.131 -7.301 25.871 1.00 96.88 258 LEU A N 1
ATOM 1997 C CA . LEU A 1 258 ? -11.148 -6.215 25.928 1.00 96.88 258 LEU A CA 1
ATOM 1998 C C . LEU A 1 258 ? -11.319 -5.300 27.160 1.00 96.88 258 LEU A C 1
ATOM 2000 O O . LEU A 1 258 ? -10.331 -4.966 27.818 1.00 96.88 258 LEU A O 1
ATOM 2004 N N . LEU A 1 259 ? -12.549 -4.893 27.498 1.00 96.12 259 LEU A N 1
ATOM 2005 C CA . LEU A 1 259 ? -12.839 -4.022 28.653 1.00 96.12 259 LEU A CA 1
ATOM 2006 C C . LEU A 1 259 ? -12.666 -4.736 30.005 1.00 96.12 259 LEU A C 1
ATOM 2008 O O . LEU A 1 259 ? -12.305 -4.119 31.014 1.00 96.12 259 LEU A O 1
ATOM 2012 N N . GLU A 1 260 ? -12.937 -6.037 30.038 1.00 96.69 260 GLU A N 1
ATOM 2013 C CA . GLU A 1 260 ? -12.819 -6.874 31.233 1.00 96.69 260 GLU A CA 1
ATOM 2014 C C . GLU A 1 260 ? -11.409 -7.458 31.406 1.00 96.69 260 GLU A C 1
ATOM 2016 O O . GLU A 1 260 ? -11.094 -7.947 32.489 1.00 96.69 260 GLU A O 1
ATOM 2021 N N . ASN A 1 261 ? -10.536 -7.305 30.400 1.00 95.50 261 ASN A N 1
ATOM 2022 C CA . ASN A 1 261 ? -9.224 -7.948 30.322 1.00 95.50 261 ASN A CA 1
ATOM 2023 C C . ASN A 1 261 ? -9.331 -9.485 30.434 1.00 95.50 261 ASN A C 1
ATOM 2025 O O . ASN A 1 261 ? -8.502 -10.134 31.073 1.00 95.50 261 ASN A O 1
ATOM 2029 N N . ASP A 1 262 ? -10.373 -10.055 29.819 1.00 97.44 262 ASP A N 1
ATOM 2030 C CA . ASP A 1 262 ? -10.564 -11.498 29.677 1.00 97.44 262 ASP A CA 1
ATOM 2031 C C . ASP A 1 262 ? -9.610 -12.030 28.603 1.00 97.44 262 ASP A C 1
ATOM 2033 O O . ASP A 1 262 ? -9.886 -11.980 27.403 1.00 97.44 262 ASP A O 1
ATOM 2037 N N . VAL A 1 263 ? -8.456 -12.519 29.054 1.00 96.56 263 VAL A N 1
ATOM 2038 C CA . VAL A 1 263 ? -7.376 -13.002 28.185 1.00 96.56 263 VAL A CA 1
ATOM 2039 C C . VAL A 1 263 ? -7.841 -14.153 27.292 1.00 96.56 263 VAL A C 1
ATOM 2041 O O . VAL A 1 263 ? -7.479 -14.186 26.121 1.00 96.56 263 VAL A O 1
ATOM 2044 N N . LEU A 1 264 ? -8.676 -15.066 27.800 1.00 97.44 264 LEU A N 1
ATOM 2045 C CA . LEU A 1 264 ? -9.144 -16.218 27.023 1.00 97.44 264 LEU A CA 1
ATOM 2046 C C . LEU A 1 264 ? -10.129 -15.791 25.931 1.00 97.44 264 LEU A C 1
ATOM 2048 O O . LEU A 1 264 ? -10.034 -16.264 24.797 1.00 97.44 264 LEU A O 1
ATOM 2052 N N . GLY A 1 265 ? -11.048 -14.877 26.256 1.00 97.88 265 GLY A N 1
ATOM 2053 C CA . GLY A 1 265 ? -11.959 -14.283 25.280 1.00 97.88 265 GLY A CA 1
ATOM 2054 C C . GLY A 1 265 ? -11.204 -13.525 24.190 1.00 97.88 265 GLY A C 1
ATOM 2055 O O . GLY A 1 265 ? -11.411 -13.772 23.003 1.00 97.88 265 GLY A O 1
ATOM 2056 N N . ILE A 1 266 ? -10.269 -12.658 24.586 1.00 97.81 266 ILE A N 1
ATOM 2057 C CA . ILE A 1 266 ? -9.397 -11.917 23.667 1.00 97.81 266 ILE A CA 1
ATOM 2058 C C . ILE A 1 266 ? -8.660 -12.871 22.725 1.00 97.81 266 ILE A C 1
ATOM 2060 O O . ILE A 1 266 ? -8.704 -12.685 21.509 1.00 97.81 266 ILE A O 1
ATOM 2064 N N . ASP A 1 267 ? -8.008 -13.896 23.276 1.00 96.62 267 ASP A N 1
ATOM 2065 C CA . ASP A 1 267 ? -7.212 -14.841 22.500 1.00 96.62 267 ASP A CA 1
ATOM 2066 C C . ASP A 1 267 ? -8.073 -15.599 21.497 1.00 96.62 267 ASP A C 1
ATOM 2068 O O . ASP A 1 267 ? -7.682 -15.721 20.340 1.00 96.62 267 ASP A O 1
ATOM 2072 N N . LYS A 1 268 ? -9.278 -16.022 21.891 1.00 97.75 268 LYS A N 1
ATOM 2073 C CA . LYS A 1 268 ? -10.227 -16.676 20.986 1.00 97.75 268 LYS A CA 1
ATOM 2074 C C . LYS A 1 268 ? -10.581 -15.796 19.781 1.00 97.75 268 LYS A C 1
ATOM 2076 O O . LYS A 1 268 ? -10.546 -16.280 18.651 1.00 97.75 268 LYS A O 1
ATOM 2081 N N . HIS A 1 269 ? -10.925 -14.526 20.004 1.00 97.94 269 HIS A N 1
ATOM 2082 C CA . HIS A 1 269 ? -11.307 -13.607 18.923 1.00 97.94 269 HIS A CA 1
ATOM 2083 C C . HIS A 1 269 ? -10.117 -13.248 18.019 1.00 97.94 269 HIS A C 1
ATOM 2085 O O . HIS A 1 269 ? -10.243 -13.252 16.796 1.00 97.94 269 HIS A O 1
ATOM 2091 N N . GLU A 1 270 ? -8.951 -12.959 18.600 1.00 97.38 270 GLU A N 1
ATOM 2092 C CA . GLU A 1 270 ? -7.763 -12.573 17.832 1.00 97.38 270 GLU A CA 1
ATOM 2093 C C . GLU A 1 270 ? -7.128 -13.747 17.082 1.00 97.38 270 GLU A C 1
ATOM 2095 O O . GLU A 1 270 ? -6.553 -13.546 16.014 1.00 97.38 270 GLU A O 1
ATOM 2100 N N . GLU A 1 271 ? -7.224 -14.965 17.614 1.00 96.25 271 GLU A N 1
ATOM 2101 C CA . GLU A 1 271 ? -6.768 -16.178 16.938 1.00 96.25 271 GLU A CA 1
ATOM 2102 C C . GLU A 1 271 ? -7.664 -16.526 15.748 1.00 96.25 271 GLU A C 1
ATOM 2104 O O . GLU A 1 271 ? -7.159 -16.860 14.678 1.00 96.25 271 GLU A O 1
ATOM 2109 N N . LEU A 1 272 ? -8.983 -16.366 15.894 1.00 95.62 272 LEU A N 1
ATOM 2110 C CA . LEU A 1 272 ? -9.910 -16.500 14.774 1.00 95.62 272 LEU A CA 1
ATOM 2111 C C . LEU A 1 272 ? -9.599 -15.465 13.682 1.00 95.62 272 LEU A C 1
ATOM 2113 O O . LEU A 1 272 ? -9.435 -15.830 12.524 1.00 95.62 272 LEU A O 1
ATOM 2117 N N . ALA A 1 273 ? -9.426 -14.191 14.052 1.00 95.25 273 ALA A N 1
ATOM 2118 C CA . ALA A 1 273 ? -9.018 -13.140 13.116 1.00 95.25 273 ALA A CA 1
ATOM 2119 C C . ALA A 1 273 ? -7.693 -13.478 12.402 1.00 95.25 273 ALA A C 1
ATOM 2121 O O . ALA A 1 273 ? -7.581 -13.325 11.184 1.00 95.25 273 ALA A O 1
ATOM 2122 N N . ARG A 1 274 ? -6.711 -14.019 13.142 1.00 94.06 274 ARG A N 1
ATOM 2123 C CA . ARG A 1 274 ? -5.419 -14.459 12.595 1.00 94.06 274 ARG A CA 1
ATOM 2124 C C . ARG A 1 274 ? -5.578 -15.543 11.533 1.00 94.06 274 ARG A C 1
ATOM 2126 O O . ARG A 1 274 ? -4.883 -15.484 10.523 1.00 94.06 274 ARG A O 1
ATOM 2133 N N . GLN A 1 275 ? -6.475 -16.508 11.744 1.00 92.38 275 GLN A N 1
ATOM 2134 C CA . GLN A 1 275 ? -6.767 -17.571 10.771 1.00 92.38 275 GLN A CA 1
ATOM 2135 C C . GLN A 1 275 ? -7.323 -17.015 9.453 1.00 92.38 275 GLN A C 1
ATOM 2137 O O . GLN A 1 275 ? -7.050 -17.576 8.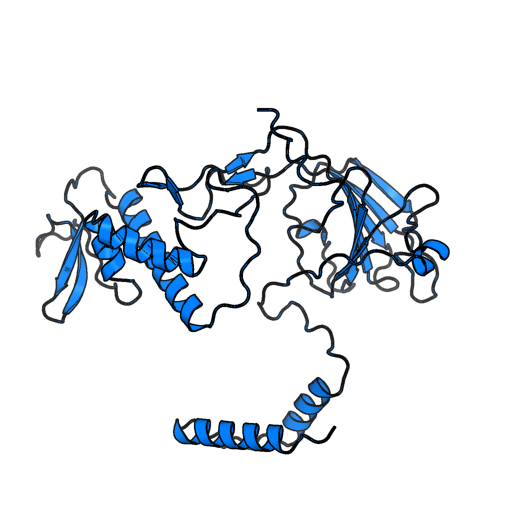397 1.00 92.38 275 GLN A O 1
ATOM 2142 N N . PHE A 1 276 ? -8.024 -15.881 9.507 1.00 91.19 276 PHE A N 1
ATOM 2143 C CA . PHE A 1 276 ? -8.517 -15.150 8.337 1.00 91.19 276 PHE A CA 1
ATOM 2144 C C . PHE A 1 276 ? -7.544 -14.076 7.818 1.00 91.19 276 PHE A C 1
ATOM 2146 O O . PHE A 1 276 ? -7.899 -13.282 6.950 1.00 91.19 276 PHE A O 1
ATOM 2153 N N . GLY A 1 277 ? -6.315 -14.018 8.340 1.00 91.19 277 GLY A N 1
ATOM 2154 C CA . GLY A 1 277 ? -5.284 -13.107 7.846 1.00 91.19 277 GLY A CA 1
ATOM 2155 C C . GLY A 1 277 ? -5.460 -11.642 8.257 1.00 91.19 277 GLY A C 1
ATOM 2156 O O . GLY A 1 277 ? -4.831 -10.772 7.655 1.00 91.19 277 GLY A O 1
ATOM 2157 N N . TYR A 1 278 ? -6.253 -11.337 9.293 1.00 93.44 278 TYR A N 1
ATOM 2158 C CA . TYR A 1 278 ? -6.352 -9.982 9.853 1.00 93.44 278 TYR A CA 1
ATOM 2159 C C . TYR A 1 278 ? -6.206 -9.921 11.386 1.00 93.44 278 TYR A C 1
ATOM 2161 O O . TYR A 1 278 ? -6.146 -10.922 12.093 1.00 93.44 278 TYR A O 1
ATOM 2169 N N . GLY A 1 279 ? -6.130 -8.702 11.924 1.00 95.31 279 GLY A N 1
ATOM 2170 C CA . GLY A 1 279 ? -6.062 -8.452 13.364 1.00 95.31 279 GLY A CA 1
ATOM 2171 C C . GLY A 1 279 ? -4.641 -8.408 13.948 1.00 95.31 279 GLY A C 1
ATOM 2172 O O . GLY A 1 279 ? -3.646 -8.517 13.232 1.00 95.31 279 GLY A O 1
ATOM 2173 N N . PRO A 1 280 ? -4.519 -8.201 15.270 1.00 96.31 280 PRO A N 1
ATOM 2174 C CA . PRO A 1 280 ? -3.263 -7.805 15.909 1.00 96.31 280 PRO A CA 1
ATOM 2175 C C . PRO A 1 280 ? -2.239 -8.933 16.084 1.00 96.31 280 PRO A C 1
ATOM 2177 O O . PRO A 1 280 ? -1.098 -8.666 16.468 1.00 96.31 280 PRO A O 1
ATOM 2180 N N . ARG A 1 281 ? -2.634 -10.183 15.823 1.00 94.81 281 ARG A N 1
ATOM 2181 C CA . ARG A 1 281 ? -1.760 -11.367 15.869 1.00 94.81 281 ARG A CA 1
ATOM 2182 C C . ARG A 1 281 ? -1.172 -11.740 14.507 1.00 94.81 281 ARG A C 1
ATOM 2184 O O . ARG A 1 281 ? -0.366 -12.664 14.432 1.00 94.81 281 ARG A O 1
ATOM 2191 N N . VAL A 1 282 ? -1.570 -11.053 13.439 1.00 92.31 282 VAL A N 1
ATOM 2192 C CA . VAL A 1 282 ? -1.055 -11.307 12.091 1.00 92.31 282 VAL A CA 1
ATOM 2193 C C . VAL A 1 282 ? 0.296 -10.615 11.907 1.00 92.31 282 VAL A C 1
ATOM 2195 O O . VAL A 1 282 ? 0.447 -9.461 12.326 1.00 92.31 282 VAL A O 1
ATOM 2198 N N . PRO A 1 283 ? 1.279 -11.291 11.281 1.00 90.94 283 PRO A N 1
ATOM 2199 C CA . PRO A 1 283 ? 2.507 -10.671 10.807 1.00 90.94 283 PRO A CA 1
ATOM 2200 C C . PRO A 1 283 ? 2.274 -9.335 10.106 1.00 90.94 283 PRO A C 1
ATOM 2202 O O . PRO A 1 283 ? 1.495 -9.240 9.159 1.00 90.94 283 PRO A O 1
ATOM 2205 N N . CYS A 1 284 ? 2.973 -8.292 10.545 1.00 90.62 284 CYS A N 1
ATOM 2206 C CA . CYS A 1 284 ? 2.826 -6.984 9.926 1.00 90.62 284 CYS A CA 1
ATOM 2207 C C . CYS A 1 284 ? 3.703 -6.866 8.675 1.00 90.62 284 CYS A C 1
ATOM 2209 O O . CYS A 1 284 ? 4.927 -6.885 8.766 1.00 90.62 284 CYS A O 1
ATOM 2211 N N . SER A 1 285 ? 3.097 -6.682 7.507 1.00 88.12 285 SER A N 1
ATOM 2212 C CA . SER A 1 285 ? 3.814 -6.339 6.269 1.00 88.12 285 SER A CA 1
ATOM 2213 C C . SER A 1 285 ? 3.887 -4.830 6.013 1.00 88.12 285 SER A C 1
ATOM 2215 O O . SER A 1 285 ? 4.433 -4.404 4.996 1.00 88.12 285 SER A O 1
ATOM 2217 N N . PHE A 1 286 ? 3.355 -4.004 6.924 1.00 89.69 286 PHE A N 1
ATOM 2218 C CA . PHE A 1 286 ? 3.329 -2.560 6.733 1.00 89.69 286 PHE A CA 1
ATOM 2219 C C . PHE A 1 286 ? 4.745 -1.987 6.671 1.00 89.69 286 PHE A C 1
ATOM 2221 O O . PHE A 1 286 ? 5.549 -2.122 7.602 1.00 89.69 286 PHE A O 1
ATOM 2228 N N . SER A 1 287 ? 5.000 -1.279 5.579 1.00 87.94 287 SER A N 1
ATOM 2229 C CA . SER A 1 287 ? 6.185 -0.465 5.387 1.00 87.94 287 SER A CA 1
ATOM 2230 C C . SER A 1 287 ? 5.770 0.966 5.068 1.00 87.94 287 SER A C 1
ATOM 2232 O O . SER A 1 287 ? 4.645 1.237 4.652 1.00 87.94 287 SER A O 1
ATOM 2234 N N . ALA A 1 288 ? 6.675 1.903 5.302 1.00 89.75 288 ALA A N 1
ATOM 2235 C CA . ALA A 1 288 ? 6.470 3.299 4.972 1.00 89.75 288 ALA A CA 1
ATOM 2236 C C . ALA A 1 288 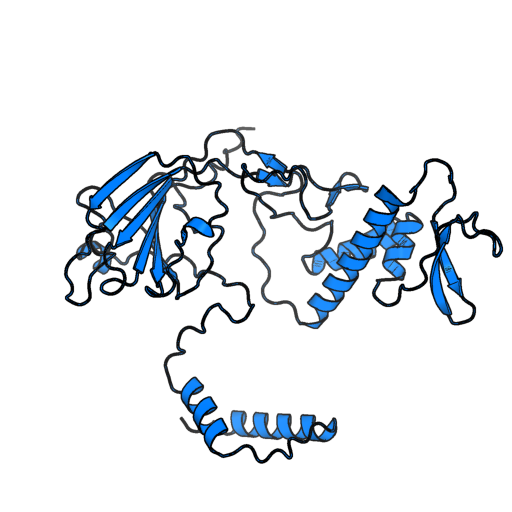? 7.741 3.898 4.388 1.00 89.75 288 ALA A C 1
ATOM 2238 O O . ALA A 1 288 ? 8.861 3.445 4.636 1.00 89.75 288 ALA A O 1
ATOM 2239 N N . THR A 1 289 ? 7.559 4.976 3.644 1.00 86.81 289 THR A N 1
ATOM 2240 C CA . THR A 1 289 ? 8.662 5.759 3.110 1.00 86.81 289 THR A CA 1
ATOM 2241 C C . THR A 1 289 ? 9.436 6.411 4.281 1.00 86.81 289 THR A C 1
ATOM 2243 O O . THR A 1 289 ? 8.828 6.841 5.268 1.00 86.81 289 THR A O 1
ATOM 2246 N N . PRO A 1 290 ? 10.778 6.497 4.248 1.00 86.12 290 PRO A N 1
ATOM 2247 C CA . PRO A 1 290 ? 11.559 7.204 5.260 1.00 86.12 290 PRO A CA 1
ATOM 2248 C C . PRO A 1 290 ? 11.142 8.657 5.476 1.00 86.12 290 PRO A C 1
ATOM 2250 O O . PRO A 1 290 ? 11.250 9.147 6.600 1.00 86.12 290 PRO A O 1
ATOM 2253 N N . SER A 1 291 ? 10.658 9.326 4.426 1.00 84.94 291 SER A N 1
ATOM 2254 C CA . SER A 1 291 ? 10.151 10.700 4.489 1.00 84.94 291 SER A CA 1
ATOM 2255 C C . SER A 1 291 ? 8.765 10.811 5.126 1.00 84.94 291 SER A C 1
ATOM 2257 O O . SER A 1 291 ? 8.380 11.907 5.533 1.00 84.94 291 SER A O 1
ATOM 2259 N N . ALA A 1 292 ? 8.019 9.710 5.268 1.00 87.94 292 ALA A N 1
ATOM 2260 C CA . ALA A 1 292 ? 6.763 9.727 6.000 1.00 87.94 292 ALA A CA 1
ATOM 2261 C C . ALA A 1 292 ? 7.022 10.138 7.457 1.00 87.94 292 ALA A C 1
ATOM 2263 O O . ALA A 1 292 ? 7.788 9.489 8.176 1.00 87.94 292 ALA A O 1
ATOM 2264 N N . GLN A 1 293 ? 6.317 11.171 7.922 1.00 89.88 293 GLN A N 1
ATOM 2265 C CA . GLN A 1 293 ? 6.362 11.657 9.311 1.00 89.88 293 GLN A CA 1
ATOM 2266 C C . GLN A 1 293 ? 5.690 10.696 10.311 1.00 89.88 293 GLN A C 1
ATOM 2268 O O . GLN A 1 293 ? 5.440 11.043 11.459 1.00 89.88 293 GLN A O 1
ATOM 2273 N N . LYS A 1 294 ? 5.365 9.472 9.881 1.00 92.25 294 LYS A N 1
ATOM 2274 C CA . LYS A 1 294 ? 4.801 8.435 10.738 1.00 92.25 294 LYS A CA 1
ATOM 2275 C C . LYS A 1 294 ? 5.936 7.748 11.498 1.00 92.25 294 LYS A C 1
ATOM 2277 O O . LYS A 1 294 ? 6.896 7.263 10.895 1.00 92.25 294 LYS A O 1
ATOM 2282 N N . GLU A 1 295 ? 5.785 7.685 12.814 1.00 95.12 295 GLU A N 1
ATOM 2283 C CA . GLU A 1 295 ? 6.666 6.929 13.715 1.00 95.12 295 GLU A CA 1
ATOM 2284 C C . GLU A 1 295 ? 6.054 5.588 14.131 1.00 95.12 295 GLU A C 1
ATOM 2286 O O . GLU A 1 295 ? 6.769 4.690 14.561 1.00 95.12 295 GLU A O 1
ATOM 2291 N N . LEU A 1 296 ? 4.736 5.431 13.972 1.00 95.50 296 LEU A N 1
ATOM 2292 C CA . LEU A 1 296 ? 3.987 4.253 14.401 1.00 95.50 296 LEU A CA 1
ATOM 2293 C C . LEU A 1 296 ? 3.231 3.613 13.231 1.00 95.50 296 LEU A C 1
ATOM 2295 O O . LEU A 1 296 ? 2.613 4.303 12.414 1.00 95.50 296 LEU A O 1
ATOM 2299 N N . CYS A 1 297 ? 3.221 2.283 13.196 1.00 94.62 297 CYS A N 1
ATOM 2300 C CA . CYS A 1 297 ? 2.422 1.467 12.287 1.00 94.62 297 CYS A CA 1
ATOM 2301 C C . CYS A 1 297 ? 0.932 1.804 12.446 1.00 94.62 297 CYS A C 1
ATOM 2303 O O . CYS A 1 297 ? 0.485 1.964 13.580 1.00 94.62 297 CYS A O 1
ATOM 2305 N N . PRO A 1 298 ? 0.137 1.961 11.374 1.00 92.25 298 PRO A N 1
ATOM 2306 C CA . PRO A 1 298 ? -1.303 2.199 11.500 1.00 92.25 298 PRO A CA 1
ATOM 2307 C C . PRO A 1 298 ? -2.055 0.992 12.079 1.00 92.25 298 PRO A C 1
ATOM 2309 O O . PRO A 1 298 ? -3.140 1.165 12.625 1.00 92.25 298 PRO A O 1
ATOM 2312 N N . HIS A 1 299 ? -1.478 -0.208 11.986 1.00 92.75 299 HIS A N 1
ATOM 2313 C CA . HIS A 1 299 ? -2.053 -1.424 12.542 1.00 92.75 299 HIS A CA 1
ATOM 2314 C C . HIS A 1 299 ? -1.628 -1.628 13.999 1.00 92.75 299 HIS A C 1
ATOM 2316 O O . HIS A 1 299 ? -0.507 -1.311 14.407 1.00 92.75 299 HIS A O 1
ATOM 2322 N N . TRP A 1 300 ? -2.555 -2.173 14.779 1.00 94.44 300 TRP A N 1
ATOM 2323 C CA . TRP A 1 300 ? -2.318 -2.600 16.151 1.00 94.44 300 TRP A CA 1
ATOM 2324 C C . TRP A 1 300 ? -1.712 -3.997 16.169 1.00 94.44 300 TRP A C 1
ATOM 2326 O O . TRP A 1 300 ? -2.078 -4.835 15.351 1.00 94.44 300 TRP A O 1
ATOM 2336 N N . HIS A 1 301 ? -0.818 -4.248 17.120 1.00 95.12 301 HIS A N 1
ATOM 2337 C CA . HIS A 1 301 ? -0.125 -5.522 17.286 1.00 95.12 301 HIS A CA 1
ATOM 2338 C C . HIS A 1 301 ? -0.186 -5.987 18.738 1.00 95.12 301 HIS A C 1
ATOM 2340 O O . HIS A 1 301 ? -0.215 -5.169 19.661 1.00 95.12 301 HIS A O 1
ATOM 2346 N N . ARG A 1 302 ? -0.160 -7.306 18.952 1.00 93.88 302 ARG A N 1
ATOM 2347 C CA . ARG A 1 302 ? 0.089 -7.886 20.276 1.00 93.88 302 ARG A CA 1
ATOM 2348 C C . ARG A 1 302 ? 1.591 -7.957 20.534 1.00 93.88 302 ARG A C 1
ATOM 2350 O O . ARG A 1 302 ? 2.290 -8.769 19.941 1.00 93.88 302 ARG A O 1
ATOM 2357 N N . GLN A 1 303 ? 2.077 -7.129 21.452 1.00 91.31 303 GLN A N 1
ATOM 2358 C CA . GLN A 1 303 ? 3.460 -7.138 21.928 1.00 91.31 303 GLN A CA 1
ATOM 2359 C C . GLN A 1 303 ? 3.459 -7.472 23.419 1.00 91.31 303 GLN A C 1
ATOM 2361 O O . GLN A 1 303 ? 2.878 -6.746 24.226 1.00 91.31 303 GLN A O 1
ATOM 2366 N N . SER A 1 304 ? 4.059 -8.606 23.789 1.00 90.19 304 SER A N 1
ATOM 2367 C CA . SER A 1 304 ? 4.100 -9.084 25.183 1.00 90.19 304 SER A CA 1
ATOM 2368 C C . SER A 1 304 ? 2.713 -9.128 25.849 1.00 90.19 304 SER A C 1
ATOM 2370 O O . SER A 1 304 ? 2.533 -8.692 26.984 1.00 90.19 304 SER A O 1
ATOM 2372 N N . GLY A 1 305 ? 1.703 -9.589 25.102 1.00 89.81 305 GLY A N 1
ATOM 2373 C CA . GLY A 1 305 ? 0.314 -9.689 25.562 1.00 89.81 305 GLY A CA 1
ATOM 2374 C C . GLY A 1 305 ? -0.469 -8.371 25.582 1.00 89.81 305 GLY A C 1
ATOM 2375 O O . GLY A 1 305 ? -1.676 -8.397 25.807 1.00 89.81 305 GLY A O 1
ATOM 2376 N N . LYS A 1 306 ? 0.151 -7.220 25.298 1.00 92.00 306 LYS A N 1
ATOM 2377 C CA . LYS A 1 306 ? -0.521 -5.911 25.248 1.00 92.00 306 LYS A CA 1
ATOM 2378 C C . LYS A 1 306 ? -0.751 -5.457 23.811 1.00 92.00 306 LYS A C 1
ATOM 2380 O O . LYS A 1 306 ? 0.043 -5.770 22.928 1.00 92.00 306 LYS A O 1
ATOM 2385 N N . LEU A 1 307 ? -1.829 -4.708 23.587 1.00 94.56 307 LEU A N 1
ATOM 2386 C CA . LEU A 1 307 ? -2.047 -4.010 22.322 1.00 94.56 307 LEU A CA 1
ATOM 2387 C C . LEU A 1 307 ? -1.149 -2.777 22.270 1.00 94.56 307 LEU A C 1
ATOM 2389 O O . LEU A 1 307 ? -1.220 -1.913 23.142 1.00 94.56 307 LEU A O 1
ATOM 2393 N N . ALA A 1 308 ? -0.313 -2.705 21.244 1.00 94.19 308 ALA A N 1
ATOM 2394 C CA . ALA A 1 308 ? 0.549 -1.567 20.973 1.00 94.19 308 ALA A CA 1
ATOM 2395 C C . ALA A 1 308 ? 0.671 -1.353 19.465 1.00 94.19 308 ALA A C 1
ATOM 2397 O O . ALA A 1 308 ? 0.550 -2.289 18.671 1.00 94.19 308 ALA A O 1
ATOM 2398 N N . ARG A 1 309 ? 0.934 -0.113 19.057 1.00 94.31 309 ARG A N 1
ATOM 2399 C CA . ARG A 1 309 ? 1.338 0.175 17.681 1.00 94.31 309 ARG A CA 1
ATOM 2400 C C . ARG A 1 309 ? 2.825 -0.126 17.547 1.00 94.31 309 ARG A C 1
ATOM 2402 O O . ARG A 1 309 ? 3.616 0.267 18.400 1.00 94.31 309 ARG A O 1
ATOM 2409 N N . GLY A 1 310 ? 3.200 -0.819 16.480 1.00 94.12 310 GLY A N 1
ATOM 2410 C CA . GLY A 1 310 ? 4.608 -1.093 16.204 1.00 94.12 310 GLY A CA 1
ATOM 2411 C C . GLY A 1 310 ? 5.340 0.189 15.827 1.00 94.12 310 GLY A C 1
ATOM 2412 O O . GLY A 1 310 ? 4.756 1.073 15.197 1.00 94.12 310 GLY A O 1
ATOM 2413 N N . VAL A 1 311 ? 6.608 0.295 16.210 1.00 95.56 311 VAL A N 1
ATOM 2414 C CA . VAL A 1 311 ? 7.456 1.438 15.855 1.00 95.56 311 VAL A CA 1
ATOM 2415 C C . VAL A 1 311 ? 7.934 1.249 14.420 1.00 95.56 311 VAL A C 1
ATOM 2417 O O . VAL A 1 311 ? 8.269 0.140 14.018 1.00 95.56 311 VAL A O 1
ATOM 2420 N N . LEU A 1 312 ? 7.921 2.313 13.623 1.00 94.56 312 LEU A N 1
ATOM 2421 C CA . LEU A 1 312 ? 8.425 2.291 12.255 1.00 94.56 312 LEU A CA 1
ATOM 2422 C C . LEU A 1 312 ? 9.934 2.521 12.266 1.00 94.56 312 LEU A C 1
ATOM 2424 O O . LEU A 1 312 ? 10.411 3.652 12.372 1.00 94.56 312 LEU A O 1
ATOM 2428 N N . GLU A 1 313 ? 10.683 1.436 12.137 1.00 93.06 313 GLU A N 1
ATOM 2429 C CA . GLU A 1 313 ? 12.137 1.437 12.180 1.00 93.06 313 GLU A CA 1
ATOM 2430 C C . GLU A 1 313 ? 12.717 1.552 10.776 1.00 93.06 313 GLU A C 1
ATOM 2432 O O . GLU A 1 313 ? 12.344 0.822 9.856 1.00 93.06 313 GLU A O 1
ATOM 2437 N N . ARG A 1 314 ? 13.658 2.480 10.599 1.00 89.44 314 ARG A N 1
ATOM 2438 C CA . ARG A 1 314 ? 14.393 2.611 9.342 1.00 89.44 314 ARG A CA 1
ATOM 2439 C C . ARG A 1 314 ? 15.394 1.468 9.222 1.00 89.44 314 ARG A C 1
ATOM 2441 O O . ARG A 1 314 ? 16.176 1.234 10.143 1.00 89.44 314 ARG A O 1
ATOM 2448 N N . VAL A 1 315 ? 15.433 0.822 8.060 1.00 85.12 315 VAL A N 1
ATOM 2449 C CA . VAL A 1 315 ? 16.489 -0.156 7.773 1.00 85.12 315 VAL A CA 1
ATOM 2450 C C . VAL A 1 315 ? 17.848 0.528 7.832 1.00 85.12 315 VAL A C 1
ATOM 2452 O O . VAL A 1 315 ? 18.050 1.591 7.240 1.00 85.12 315 VAL A O 1
ATOM 2455 N N . LYS A 1 316 ? 18.777 -0.072 8.579 1.00 85.19 316 LYS A N 1
ATOM 2456 C CA . LYS A 1 316 ? 20.146 0.428 8.691 1.00 85.19 316 LYS A CA 1
ATOM 2457 C C . LYS A 1 316 ? 20.861 0.277 7.347 1.00 85.19 316 LYS A C 1
ATOM 2459 O O . LYS A 1 316 ? 20.821 -0.787 6.739 1.00 85.19 316 LYS A O 1
ATOM 2464 N N . GLY A 1 317 ? 21.562 1.328 6.931 1.00 85.31 317 GLY A N 1
ATOM 2465 C CA . GLY A 1 317 ? 22.327 1.358 5.685 1.00 85.31 317 GLY A CA 1
ATOM 2466 C C . GLY A 1 317 ? 21.619 2.087 4.543 1.00 85.31 317 GLY A C 1
ATOM 2467 O O . GLY A 1 317 ? 20.483 2.544 4.663 1.00 85.31 317 GLY A O 1
ATOM 2468 N N . ASN A 1 318 ? 22.336 2.220 3.428 1.00 87.31 318 ASN A N 1
ATOM 2469 C CA . ASN A 1 318 ? 21.813 2.836 2.215 1.00 87.31 318 ASN A CA 1
ATOM 2470 C C . ASN A 1 318 ? 21.138 1.766 1.355 1.00 87.31 318 ASN A C 1
ATOM 2472 O O . ASN A 1 318 ? 21.711 0.707 1.104 1.00 87.31 318 ASN A O 1
ATOM 2476 N N . CYS A 1 319 ? 19.930 2.062 0.888 1.00 89.19 319 CYS A N 1
ATOM 2477 C CA . CYS A 1 319 ? 19.207 1.215 -0.049 1.00 89.19 319 CYS A CA 1
ATOM 2478 C C . CYS A 1 319 ? 19.927 1.258 -1.408 1.00 89.19 319 CYS A C 1
ATOM 2480 O O . CYS A 1 319 ? 20.064 2.345 -1.973 1.00 89.19 319 CYS A O 1
ATOM 2482 N N . PRO A 1 320 ? 20.414 0.121 -1.939 1.00 91.88 320 PRO A N 1
ATOM 2483 C CA . PRO A 1 320 ? 21.166 0.115 -3.191 1.00 91.88 320 PRO A CA 1
ATOM 2484 C C . PRO A 1 320 ? 20.250 0.194 -4.418 1.00 91.88 320 PRO A C 1
ATOM 2486 O O . PRO A 1 320 ? 20.753 0.265 -5.541 1.00 91.88 320 PRO A O 1
ATOM 2489 N N . ALA A 1 321 ? 18.927 0.153 -4.220 1.00 93.25 321 ALA A N 1
ATOM 2490 C CA . ALA A 1 321 ? 17.971 0.257 -5.306 1.00 93.25 321 ALA A CA 1
ATOM 2491 C C . ALA A 1 321 ? 18.046 1.626 -5.987 1.00 93.25 321 ALA A C 1
ATOM 2493 O O . ALA A 1 321 ? 18.064 2.676 -5.332 1.00 93.25 321 ALA A O 1
ATOM 2494 N N . THR A 1 322 ? 18.073 1.599 -7.315 1.00 95.00 322 THR A N 1
ATOM 2495 C CA . THR A 1 322 ? 18.079 2.796 -8.157 1.00 95.00 322 THR A CA 1
ATOM 2496 C C . THR A 1 322 ? 16.972 2.717 -9.191 1.00 95.00 322 THR A C 1
ATOM 2498 O O . THR A 1 322 ? 16.600 1.628 -9.633 1.00 95.00 322 THR A O 1
ATOM 2501 N N . PHE A 1 323 ? 16.485 3.883 -9.596 1.00 95.69 323 PHE A N 1
ATOM 2502 C CA . PHE A 1 323 ? 15.420 4.035 -10.571 1.00 95.69 323 PHE A CA 1
ATOM 2503 C C . PHE A 1 323 ? 15.884 4.982 -11.670 1.00 95.69 323 PHE A C 1
ATOM 2505 O O . PHE A 1 323 ? 16.265 6.120 -11.396 1.00 95.69 323 PHE A O 1
ATOM 2512 N N . ASP A 1 324 ? 15.835 4.512 -12.907 1.00 96.44 324 ASP A N 1
ATOM 2513 C CA . ASP A 1 324 ? 16.089 5.328 -14.087 1.00 96.44 324 ASP A CA 1
ATOM 2514 C C . ASP A 1 324 ? 14.770 5.525 -14.827 1.00 96.44 324 ASP A C 1
ATOM 2516 O O . ASP A 1 324 ? 14.130 4.550 -15.220 1.00 96.44 324 ASP A O 1
ATOM 2520 N N . ILE A 1 325 ? 14.352 6.777 -14.994 1.00 96.75 325 ILE A N 1
ATOM 2521 C CA . ILE A 1 325 ? 13.048 7.124 -15.562 1.00 96.75 325 ILE A CA 1
ATOM 2522 C C . ILE A 1 325 ? 13.268 7.801 -16.905 1.00 96.75 325 ILE A C 1
ATOM 2524 O O . ILE A 1 325 ? 13.943 8.826 -16.968 1.00 96.75 325 ILE A O 1
ATOM 2528 N N . TYR A 1 326 ? 12.676 7.241 -17.955 1.00 97.62 326 TYR A N 1
ATOM 2529 C CA . TYR A 1 326 ? 12.722 7.752 -19.320 1.00 97.62 326 TYR A CA 1
ATOM 2530 C C . TYR A 1 326 ? 11.331 8.233 -19.726 1.00 97.62 326 TYR A C 1
ATOM 2532 O O . TYR A 1 326 ? 10.398 7.432 -19.827 1.00 97.62 326 TYR A O 1
ATOM 2540 N N . THR A 1 327 ? 11.197 9.540 -19.958 1.00 97.44 327 THR A N 1
ATOM 2541 C CA . THR A 1 327 ? 9.940 10.171 -20.387 1.00 97.44 327 THR A CA 1
ATOM 2542 C C . THR A 1 327 ? 10.115 10.753 -21.791 1.00 97.44 327 THR A C 1
ATOM 2544 O O . THR A 1 327 ? 10.922 11.672 -21.953 1.00 97.44 327 THR A O 1
ATOM 2547 N N . PRO A 1 328 ? 9.403 10.250 -22.816 1.00 97.56 328 PRO A N 1
ATOM 2548 C CA . PRO A 1 328 ? 9.428 10.834 -24.154 1.00 97.56 328 PRO A CA 1
ATOM 2549 C C . PRO A 1 328 ? 9.036 12.313 -24.157 1.00 97.56 328 PRO A C 1
ATOM 2551 O O . PRO A 1 328 ? 8.094 12.707 -23.472 1.00 97.56 328 PRO A O 1
ATOM 2554 N N . TYR A 1 329 ? 9.704 13.128 -24.979 1.00 97.06 329 TYR A N 1
ATOM 2555 C CA . TYR A 1 329 ? 9.328 14.540 -25.144 1.00 97.06 329 TYR A CA 1
ATOM 2556 C C . TYR A 1 329 ? 7.974 14.724 -25.838 1.00 97.06 329 TYR A C 1
ATOM 2558 O O . TYR A 1 329 ? 7.284 15.707 -25.580 1.00 97.06 329 TYR A O 1
ATOM 2566 N N . ASN A 1 330 ? 7.592 13.783 -26.707 1.00 96.69 330 ASN A N 1
ATOM 2567 C CA . ASN A 1 330 ? 6.282 13.759 -27.347 1.00 96.69 330 ASN A CA 1
ATOM 2568 C C . ASN A 1 330 ? 5.509 12.504 -26.927 1.00 96.69 330 ASN A C 1
ATOM 2570 O O . ASN A 1 330 ? 5.639 11.439 -27.534 1.00 96.69 330 ASN A O 1
ATOM 2574 N N . LEU A 1 331 ? 4.693 12.643 -25.883 1.00 96.62 331 LEU A N 1
ATOM 2575 C CA . LEU A 1 331 ? 3.856 11.556 -25.376 1.00 96.62 331 LEU A CA 1
ATOM 2576 C C . LEU A 1 331 ? 2.702 11.197 -26.320 1.00 96.62 331 LEU A C 1
ATOM 2578 O O . LEU A 1 331 ? 2.206 10.078 -26.257 1.00 96.62 331 LEU A O 1
ATOM 2582 N N . SER A 1 332 ? 2.289 12.099 -27.215 1.00 96.44 332 SER A N 1
ATOM 2583 C CA . SER A 1 332 ? 1.282 11.781 -28.235 1.00 96.44 332 SER A CA 1
ATOM 2584 C C . SER A 1 332 ? 1.814 10.768 -29.250 1.00 96.44 332 SER A C 1
ATOM 2586 O O . SER A 1 332 ? 1.075 9.881 -29.670 1.00 96.44 332 SER A O 1
ATOM 2588 N N . ASP A 1 333 ? 3.105 10.858 -29.586 1.00 95.88 333 ASP A N 1
ATOM 2589 C CA . ASP A 1 333 ? 3.761 9.925 -30.509 1.00 95.88 333 ASP A CA 1
ATOM 2590 C C . ASP A 1 333 ? 4.247 8.649 -29.807 1.00 95.88 333 ASP A C 1
ATOM 2592 O O . ASP A 1 333 ? 4.343 7.590 -30.428 1.00 95.88 333 ASP A O 1
ATOM 2596 N N . CYS A 1 334 ? 4.585 8.747 -28.518 1.00 97.06 334 CYS A N 1
ATOM 2597 C CA . CYS A 1 334 ? 5.036 7.634 -27.690 1.00 97.06 334 CYS A CA 1
ATOM 2598 C C . CYS A 1 334 ? 4.347 7.701 -26.313 1.00 97.06 334 CYS A C 1
ATOM 2600 O O . CYS A 1 334 ? 4.903 8.283 -25.378 1.00 97.06 334 CYS A O 1
ATOM 2602 N N . PRO A 1 335 ? 3.145 7.112 -26.155 1.00 97.00 335 PRO A N 1
ATOM 2603 C CA . PRO A 1 335 ? 2.337 7.224 -24.937 1.00 97.00 335 PRO A CA 1
ATOM 2604 C C . PRO A 1 335 ? 2.810 6.255 -23.845 1.00 97.00 335 PRO A C 1
ATOM 2606 O O . PRO A 1 335 ? 2.007 5.568 -23.212 1.00 97.00 335 PRO A O 1
ATOM 2609 N N . TYR A 1 336 ? 4.125 6.164 -23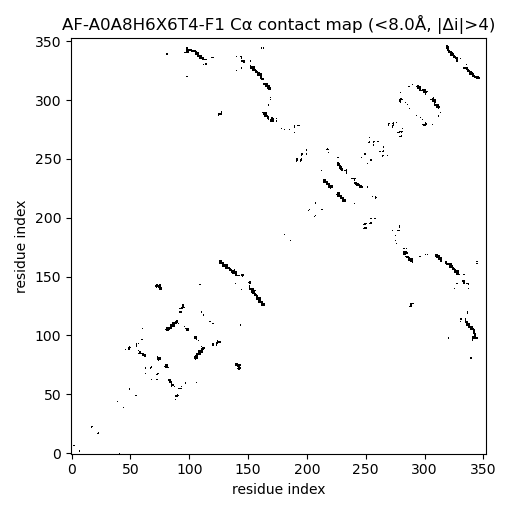.650 1.00 97.69 336 TYR A N 1
ATOM 2610 C CA . TYR A 1 336 ? 4.750 5.262 -22.696 1.00 97.69 336 TYR A CA 1
ATOM 2611 C C . TYR A 1 336 ? 5.847 5.962 -21.903 1.00 97.69 336 TYR A C 1
ATOM 2613 O O . TYR A 1 336 ? 6.664 6.690 -22.457 1.00 97.69 336 TYR A O 1
ATOM 2621 N N . VAL A 1 337 ? 5.900 5.680 -20.605 1.00 97.75 337 VAL A N 1
ATOM 2622 C CA . VAL A 1 337 ? 7.029 6.021 -19.732 1.00 97.75 337 VAL A CA 1
ATOM 2623 C C . VAL A 1 337 ? 7.691 4.730 -19.284 1.00 97.75 337 VAL A C 1
ATOM 2625 O O . VAL A 1 337 ? 7.012 3.781 -18.887 1.00 97.75 337 VAL A O 1
ATOM 2628 N N . VAL A 1 338 ? 9.021 4.690 -19.339 1.00 97.94 338 VAL A N 1
ATOM 2629 C CA . VAL A 1 338 ? 9.807 3.543 -18.877 1.00 97.94 338 VAL A CA 1
ATOM 2630 C C . VAL A 1 338 ? 10.489 3.883 -17.563 1.00 97.94 338 VAL A C 1
ATOM 2632 O O . VAL A 1 338 ? 11.168 4.900 -17.446 1.00 97.94 338 VAL A O 1
ATOM 2635 N N . VAL A 1 339 ? 10.336 2.995 -16.586 1.00 97.62 339 VAL A N 1
ATOM 2636 C CA . VAL A 1 339 ? 11.061 3.020 -15.318 1.00 97.62 339 VAL A CA 1
ATOM 2637 C C . VAL A 1 339 ? 11.901 1.755 -15.230 1.00 97.62 339 VAL A C 1
ATOM 2639 O O . VAL A 1 339 ? 11.367 0.654 -15.314 1.00 97.62 339 VAL A O 1
ATOM 2642 N N . ILE A 1 340 ? 13.211 1.893 -15.049 1.00 97.38 340 ILE A N 1
ATOM 2643 C CA . ILE A 1 340 ? 14.105 0.757 -14.819 1.00 97.38 340 ILE A CA 1
ATOM 2644 C C . ILE A 1 340 ? 14.508 0.719 -13.353 1.00 97.38 340 ILE A C 1
ATOM 2646 O O . ILE A 1 340 ? 15.191 1.619 -12.865 1.00 97.38 340 ILE A O 1
ATOM 2650 N N . CYS A 1 341 ? 14.122 -0.358 -12.683 1.00 97.06 341 CYS A N 1
ATOM 2651 C CA . CYS A 1 341 ? 14.378 -0.626 -11.278 1.00 97.06 341 CYS A CA 1
ATOM 2652 C C . CYS A 1 341 ? 15.567 -1.587 -11.146 1.00 97.06 341 CYS A C 1
ATOM 2654 O O . CYS A 1 341 ? 15.492 -2.736 -11.590 1.00 97.06 341 CYS A O 1
ATOM 2656 N N . ARG A 1 342 ? 16.675 -1.150 -10.535 1.00 96.25 342 ARG A N 1
ATOM 2657 C CA . ARG A 1 342 ? 17.893 -1.967 -10.354 1.00 96.25 342 ARG A CA 1
ATOM 2658 C C . ARG A 1 342 ? 18.161 -2.262 -8.895 1.00 96.25 342 ARG A C 1
ATOM 2660 O O . ARG A 1 342 ? 17.941 -1.382 -8.071 1.00 96.25 342 ARG A O 1
ATOM 2667 N N . ASN A 1 343 ? 18.787 -3.414 -8.640 1.00 94.19 343 ASN A N 1
ATOM 2668 C CA . ASN A 1 343 ? 19.220 -3.899 -7.323 1.00 94.19 343 ASN A CA 1
ATOM 2669 C C . ASN A 1 343 ? 18.058 -4.107 -6.329 1.00 94.19 343 ASN A C 1
ATOM 2671 O O . ASN A 1 343 ? 17.046 -3.412 -6.400 1.00 94.19 343 ASN A O 1
ATOM 2675 N N . PRO A 1 344 ? 18.205 -5.005 -5.344 1.00 89.44 344 PRO A N 1
ATOM 2676 C CA . PRO A 1 344 ? 17.146 -5.215 -4.369 1.00 89.44 344 PRO A CA 1
ATOM 2677 C C . PRO A 1 344 ? 17.053 -4.015 -3.401 1.00 89.44 344 PRO A C 1
ATOM 2679 O O . PRO A 1 344 ? 18.085 -3.495 -2.968 1.00 89.44 344 PRO A O 1
ATOM 2682 N N . PRO A 1 345 ? 15.846 -3.569 -2.996 1.00 81.94 345 PRO A N 1
ATOM 2683 C CA . PRO A 1 345 ? 15.641 -2.444 -2.074 1.00 81.94 345 PRO A CA 1
ATOM 2684 C C . PRO A 1 345 ? 16.141 -2.746 -0.662 1.00 81.94 345 PRO A C 1
ATOM 2686 O O . PRO A 1 345 ? 16.369 -1.844 0.141 1.00 81.94 345 PRO A O 1
ATOM 2689 N N . LEU A 1 346 ? 16.350 -4.022 -0.363 1.00 74.31 346 LEU A N 1
ATOM 2690 C CA . LEU A 1 346 ? 16.986 -4.487 0.845 1.00 74.31 346 LEU A CA 1
ATOM 2691 C C . LEU A 1 346 ? 18.128 -5.403 0.431 1.00 74.31 346 LEU A C 1
ATOM 2693 O O . LEU A 1 346 ? 17.897 -6.463 -0.145 1.00 74.31 346 LEU A O 1
ATOM 2697 N N . ALA A 1 347 ? 19.358 -5.057 0.807 1.00 54.34 347 ALA A N 1
ATOM 2698 C CA . ALA A 1 347 ? 20.248 -6.126 1.215 1.00 54.34 347 ALA A CA 1
ATOM 2699 C C . ALA A 1 347 ? 19.569 -6.703 2.459 1.00 54.34 347 ALA A C 1
ATOM 2701 O O . ALA A 1 347 ? 19.656 -6.102 3.530 1.00 54.34 347 ALA A O 1
ATOM 2702 N N . LEU A 1 348 ? 18.790 -7.781 2.308 1.00 50.69 348 LEU A N 1
ATOM 2703 C CA . LEU A 1 348 ? 18.499 -8.657 3.434 1.00 50.69 348 LEU A CA 1
ATOM 2704 C C . LEU A 1 348 ? 19.882 -9.003 3.953 1.00 50.69 348 LEU A C 1
ATOM 2706 O O . LEU A 1 348 ? 20.599 -9.777 3.321 1.00 50.69 348 LEU A O 1
ATOM 2710 N N . GLY A 1 349 ? 20.318 -8.287 4.990 1.00 45.56 349 GLY A N 1
ATOM 2711 C CA . GLY A 1 349 ? 21.568 -8.582 5.641 1.00 45.56 349 GLY A CA 1
ATOM 2712 C C . GLY A 1 349 ? 21.448 -10.050 5.968 1.00 45.56 349 GLY A C 1
ATOM 2713 O O . GLY A 1 349 ? 20.556 -10.432 6.722 1.00 45.56 349 GLY A O 1
ATOM 2714 N N . THR A 1 350 ? 22.270 -10.872 5.324 1.00 42.34 350 THR A N 1
ATOM 2715 C CA . THR A 1 350 ? 22.608 -12.176 5.858 1.00 42.34 350 THR A CA 1
ATOM 2716 C C . THR A 1 350 ? 23.080 -11.850 7.259 1.00 42.34 350 THR A C 1
ATOM 2718 O O . THR A 1 350 ? 24.169 -11.297 7.426 1.00 42.34 350 THR A O 1
ATOM 2721 N N . SER A 1 351 ? 22.194 -12.003 8.237 1.00 37.56 351 SER A N 1
ATOM 2722 C CA . SER A 1 351 ? 22.517 -11.808 9.629 1.00 37.56 351 SER A CA 1
ATOM 2723 C C . SER A 1 351 ? 23.557 -12.873 9.919 1.00 37.56 351 SER A C 1
ATOM 2725 O O . SER A 1 351 ? 23.246 -14.041 10.124 1.00 37.56 351 SER A O 1
ATOM 2727 N N . SER A 1 352 ? 24.823 -12.480 9.828 1.00 32.25 352 SER A N 1
ATOM 2728 C CA . SER A 1 352 ? 25.925 -13.189 10.445 1.00 32.25 352 SER A CA 1
ATOM 2729 C C . SER A 1 352 ? 25.700 -13.063 11.949 1.00 32.25 352 SER A C 1
ATOM 2731 O O . SER A 1 352 ? 26.190 -12.121 12.574 1.00 32.25 352 SER A O 1
ATOM 2733 N N . HIS A 1 353 ? 24.824 -13.922 12.469 1.00 34.34 353 HIS A N 1
ATOM 2734 C CA . HIS A 1 353 ? 24.719 -14.235 13.884 1.00 34.34 353 HIS A CA 1
ATOM 2735 C C . HIS A 1 353 ? 25.780 -15.261 14.249 1.00 34.34 353 HIS A C 1
ATOM 2737 O O . HIS A 1 353 ? 25.983 -16.200 13.444 1.00 34.34 353 HIS A O 1
#

Radius of gyration: 27.61 Å; Cα contacts (8 Å, |Δi|>4): 573; chains: 1; bounding box: 66×41×76 Å

Sequence (353 aa):
MPLSDAQLSAVLEAKRILANVGLTTETNVDDRDFQEITRVLDGALPSLPAASGYPYFPPAARVFTAEEIRYGLDCINRQTYVHALVEHPAGAIVEYPETGAAKGVAVVHRFRIDPSRFSSPKESFQYSLGDSHGGEPNVHCGSLLFAVHGTPAYCSHEKWTCKGLKYCSASSLPPSPASPDLDSLAEAQKEIFFKTLALYCTLAEKGSPRSLCKGKLVLRVDEYGRSFIQCEHRKKEDKAHLILRTLDEFDIPYLRALLENDVLGIDKHEELARQFGYGPRVPCSFSATPSAQKELCPHWHRQSGKLARGVLERVKGNCPATFDIYTPYNLSDCPYVVVICRNPPLALGTSSH

Secondary structure (DSSP, 8-state):
-PPPHHHHHHHHHHHHHHHHTT----S---HHHHHHHHHHHHS------TTSSSPP-PPPPEEPPHHHHHTTTTBSSSS-B-SEEEEE-TT---SS----SSTT-EEEEEEE--GGG---GGGG--S-B-----EEEEEE-TTT-B-TTSPBPEEEEEEEEB---EEETT--SSPPPPPP---HHHHHHHHHHHHHHHHHHHHHHHS-SSTT--PPEEEEE-TTS-EEEEETT--SS-TTS-EE---TTS-HHHHHHHHHT-HHHHHHHHHHHHHTT-STTS----EE-TTS---EEEEEEEETTEEEEEEEEEPSS----EEEEEEES-TTT--EEEEEEES-S--------

pLDDT: mean 86.35, std 15.74, range [32.25, 98.44]